Protein AF-A0A5C3FF31-F1 (afdb_monomer)

Organism: NCBI:txid84751

Secondary structure (DSSP, 8-state):
-EEEE-S---TT--S-SSS--S---------PPP----HHHHHHHHTT-GGGSPP-BTTTEE--TTGGG-HHHHHHHT-HHHHHHHHHHHT-S-----EE-S---TTS-EEEE-TTGGGGHHHHHHHTTTS---TT--TT----EEEEPPSSSS-EEEE------GGGS-HHHHHHHHHHHHTTPPBPS-TT-SSB--S--EETTEEPTT--SS-SS-----HHHHHHTSGGGPPP-HHHHHHHHHHHHT--

Nearest PDB structures (foldseek):
  3w21-assembly1_A  TM=2.395E-01  e=6.336E-01  Burkholderia ambifaria AMMD
  3w21-assembly1_B  TM=2.389E-01  e=9.801E-01  Burkholderia ambifaria AMMD
  3w20-assembly1_A  TM=2.400E-01  e=1.516E+00  Burkholderia ambifaria AMMD
  6b1t-assembly1_O  TM=1.983E-01  e=1.424E+00  Human adenovirus 5
  3w20-assembly1_B  TM=2.380E-01  e=2.496E+00  Burkholderia ambifaria AMMD

Structure (mmCIF, N/CA/C/O backbone):
data_AF-A0A5C3FF31-F1
#
_entry.id   AF-A0A5C3FF31-F1
#
loop_
_atom_site.group_PDB
_atom_site.id
_atom_site.type_symbol
_atom_site.label_atom_id
_atom_site.label_alt_id
_atom_site.label_comp_id
_atom_site.label_asym_id
_atom_site.label_entity_id
_atom_site.label_seq_id
_atom_site.pdbx_PDB_ins_code
_atom_site.Cartn_x
_atom_site.Cartn_y
_atom_site.Cartn_z
_atom_site.occupancy
_atom_site.B_iso_or_equiv
_atom_site.auth_seq_id
_atom_site.auth_comp_id
_atom_site.auth_asym_id
_atom_site.auth_atom_id
_atom_site.pdbx_PDB_model_num
ATOM 1 N N . MET A 1 1 ? 2.736 2.418 -1.065 1.00 49.56 1 MET A N 1
ATOM 2 C CA . MET A 1 1 ? 3.995 2.339 -1.836 1.00 49.56 1 MET A CA 1
ATOM 3 C C . MET A 1 1 ? 3.758 1.473 -3.066 1.00 49.56 1 MET A C 1
ATOM 5 O O . MET A 1 1 ? 2.950 0.555 -2.980 1.00 49.56 1 MET A O 1
ATOM 9 N N . LEU A 1 2 ? 4.423 1.740 -4.188 1.00 41.34 2 LEU A N 1
ATOM 10 C CA . LEU A 1 2 ? 4.438 0.835 -5.344 1.00 41.34 2 LEU A CA 1
ATOM 11 C C . LEU A 1 2 ? 5.812 0.163 -5.415 1.00 41.34 2 LEU A C 1
ATOM 13 O O . LEU A 1 2 ? 6.819 0.828 -5.169 1.00 41.34 2 LEU A O 1
ATOM 17 N N . SER A 1 3 ? 5.871 -1.125 -5.753 1.00 43.88 3 SER A N 1
ATOM 18 C CA . SER A 1 3 ? 7.132 -1.797 -6.061 1.00 43.88 3 SER A CA 1
ATOM 19 C C . SER A 1 3 ? 7.120 -2.411 -7.455 1.00 43.88 3 SER A C 1
ATOM 21 O O . SER A 1 3 ? 6.146 -3.035 -7.876 1.00 43.88 3 SER A O 1
ATOM 23 N N . VAL A 1 4 ? 8.236 -2.200 -8.148 1.00 45.31 4 VAL A N 1
ATOM 24 C CA . VAL A 1 4 ? 8.594 -2.815 -9.417 1.00 45.31 4 VAL A CA 1
ATOM 25 C C . VAL A 1 4 ? 9.870 -3.607 -9.172 1.00 45.31 4 VAL A C 1
ATOM 27 O O . VAL A 1 4 ? 10.888 -3.043 -8.769 1.00 45.31 4 VAL A O 1
ATOM 30 N N . GLN A 1 5 ? 9.817 -4.913 -9.405 1.00 42.34 5 GLN A N 1
ATOM 31 C CA . GLN A 1 5 ? 11.002 -5.762 -9.402 1.00 42.34 5 GLN A CA 1
ATOM 32 C C . GLN A 1 5 ? 11.298 -6.139 -10.849 1.00 42.34 5 GLN A C 1
ATOM 34 O O . GLN A 1 5 ? 10.488 -6.798 -11.505 1.00 42.34 5 GLN A O 1
ATOM 39 N N . ASN A 1 6 ? 12.447 -5.678 -11.339 1.00 39.44 6 ASN A N 1
ATOM 40 C CA . ASN A 1 6 ? 12.961 -6.065 -12.646 1.00 39.44 6 ASN A CA 1
ATOM 41 C C . ASN A 1 6 ? 13.264 -7.580 -12.680 1.00 39.44 6 ASN A C 1
ATOM 43 O O . ASN A 1 6 ? 13.462 -8.193 -11.620 1.00 39.44 6 ASN A O 1
ATOM 47 N N . PRO A 1 7 ? 13.381 -8.173 -13.884 1.00 37.88 7 PRO A N 1
ATOM 48 C CA . PRO A 1 7 ? 14.146 -9.405 -14.085 1.00 37.88 7 PRO A CA 1
ATOM 49 C C . PRO A 1 7 ? 15.520 -9.292 -13.420 1.00 37.88 7 PRO A C 1
ATOM 51 O O . PRO A 1 7 ? 16.007 -8.179 -13.220 1.00 37.88 7 PRO A O 1
ATOM 54 N N . ALA A 1 8 ? 16.142 -10.411 -13.040 1.00 37.22 8 ALA A N 1
ATOM 55 C CA . ALA A 1 8 ? 17.364 -10.392 -12.235 1.00 37.22 8 ALA A CA 1
ATOM 56 C C . ALA A 1 8 ? 18.512 -9.634 -12.930 1.00 37.22 8 ALA A C 1
ATOM 58 O O . ALA A 1 8 ? 19.273 -10.220 -13.699 1.00 37.22 8 ALA A O 1
ATOM 59 N N . THR A 1 9 ? 18.653 -8.338 -12.629 1.00 37.47 9 THR A N 1
ATOM 60 C CA . THR A 1 9 ? 19.689 -7.484 -13.204 1.00 37.47 9 THR A CA 1
ATOM 61 C C . THR A 1 9 ? 21.039 -8.106 -12.852 1.00 37.47 9 THR A C 1
ATOM 63 O O . THR A 1 9 ? 21.339 -8.231 -11.657 1.00 37.47 9 THR A O 1
ATOM 66 N N . PRO A 1 10 ? 21.841 -8.558 -13.835 1.00 32.44 10 PRO A N 1
ATOM 67 C CA . PRO A 1 10 ? 23.072 -9.276 -13.543 1.00 32.44 10 PRO A CA 1
ATOM 68 C C . PRO A 1 10 ? 23.987 -8.406 -12.667 1.00 32.44 10 PRO A C 1
ATOM 70 O O . PRO A 1 10 ? 23.984 -7.180 -12.801 1.00 32.44 10 PRO A O 1
ATOM 73 N N . PRO A 1 11 ? 24.762 -9.003 -11.739 1.00 34.72 11 PRO A N 1
ATOM 74 C CA . PRO A 1 11 ? 25.288 -8.312 -10.550 1.00 34.72 11 PRO A CA 1
ATOM 75 C C . PRO A 1 11 ? 26.274 -7.161 -10.822 1.00 34.72 11 PRO A C 1
ATOM 77 O O . PRO A 1 11 ? 26.683 -6.474 -9.888 1.00 34.72 11 PRO A O 1
ATOM 80 N N . HIS A 1 12 ? 26.637 -6.947 -12.086 1.00 38.09 12 HIS A N 1
ATOM 81 C CA . HIS A 1 12 ? 27.458 -5.853 -12.586 1.00 38.09 12 HIS A CA 1
ATOM 82 C C . HIS A 1 12 ? 26.659 -4.578 -12.961 1.00 38.09 12 HIS A C 1
ATOM 84 O O . HIS A 1 12 ? 27.276 -3.556 -13.237 1.00 38.09 12 HIS A O 1
ATOM 90 N N . LEU A 1 13 ? 25.315 -4.595 -12.953 1.00 33.38 13 LEU A N 1
ATOM 91 C CA . LEU A 1 13 ? 24.445 -3.437 -13.253 1.00 33.38 13 LEU A CA 1
ATOM 92 C C . LEU A 1 13 ? 23.970 -2.674 -11.998 1.00 33.38 13 LEU A C 1
ATOM 94 O O . LEU A 1 13 ? 22.825 -2.229 -11.912 1.00 33.38 13 LEU A O 1
ATOM 98 N N . LYS A 1 14 ? 24.855 -2.493 -11.011 1.00 33.31 14 LYS A N 1
ATOM 99 C CA . LYS A 1 14 ? 24.650 -1.488 -9.953 1.00 33.31 14 LYS A CA 1
ATOM 100 C C . LYS A 1 14 ? 25.116 -0.123 -10.460 1.00 33.31 14 LYS A C 1
ATOM 102 O O . LYS A 1 14 ? 26.187 -0.021 -11.051 1.00 33.31 14 LYS A O 1
ATOM 107 N N . ALA A 1 15 ? 24.313 0.914 -10.237 1.00 39.41 15 ALA A N 1
ATOM 108 C CA . ALA A 1 15 ? 24.491 2.228 -10.854 1.00 39.41 15 ALA A CA 1
ATOM 109 C C . ALA A 1 15 ? 25.585 3.094 -10.187 1.00 39.41 15 ALA A C 1
ATOM 111 O O . ALA A 1 15 ? 25.299 4.146 -9.627 1.00 39.41 15 ALA A O 1
ATOM 112 N N . GLU A 1 16 ? 26.850 2.679 -10.298 1.00 36.50 16 GLU A N 1
ATOM 113 C CA . GLU A 1 16 ? 28.025 3.502 -9.975 1.00 36.50 16 GLU A CA 1
ATOM 114 C C . GLU A 1 16 ? 29.017 3.491 -11.150 1.00 36.50 16 GLU A C 1
ATOM 116 O O . GLU A 1 16 ? 29.798 2.553 -11.296 1.00 36.50 16 GLU A O 1
ATOM 121 N N . SER A 1 17 ? 28.955 4.506 -12.027 1.00 34.69 17 SER A N 1
ATOM 122 C CA . SER A 1 17 ? 30.048 4.941 -12.943 1.00 34.69 17 SER A CA 1
ATOM 123 C C . SER A 1 17 ? 29.590 5.907 -14.047 1.00 34.69 17 SER A C 1
ATOM 125 O O . SER A 1 17 ? 30.405 6.676 -14.550 1.00 34.69 17 SER A O 1
ATOM 127 N N . ALA A 1 18 ? 28.309 5.896 -14.427 1.00 33.97 18 ALA A N 1
ATOM 128 C CA . ALA A 1 18 ? 27.795 6.538 -15.647 1.00 33.97 18 ALA A CA 1
ATOM 129 C C . ALA A 1 18 ? 27.704 8.088 -15.637 1.00 33.97 18 ALA A C 1
ATOM 131 O O . ALA A 1 18 ? 26.909 8.658 -16.378 1.00 33.97 18 ALA A O 1
ATOM 132 N N . LEU A 1 19 ? 28.519 8.785 -14.833 1.00 35.28 19 LEU A N 1
ATOM 133 C CA . LEU A 1 19 ? 28.598 10.252 -14.800 1.00 35.28 19 LEU A CA 1
ATOM 134 C C . LEU A 1 19 ? 30.014 10.743 -14.433 1.00 35.28 19 LEU A C 1
ATOM 136 O O . LEU A 1 19 ? 30.284 11.098 -13.289 1.00 35.28 19 LEU A O 1
ATOM 140 N N . ASN A 1 20 ? 30.928 10.767 -15.412 1.00 28.61 20 ASN A N 1
ATOM 141 C CA . ASN A 1 20 ? 32.051 11.721 -15.475 1.00 28.61 20 ASN A CA 1
ATOM 142 C C . ASN A 1 20 ? 32.831 11.589 -16.797 1.00 28.61 20 ASN A C 1
ATOM 144 O O . ASN A 1 20 ? 33.628 10.671 -16.968 1.00 28.61 20 ASN A O 1
ATOM 148 N N . ALA A 1 21 ? 32.642 12.540 -17.717 1.00 31.45 21 ALA A N 1
ATOM 149 C CA . ALA A 1 21 ? 33.334 12.580 -19.013 1.00 31.45 21 ALA A CA 1
ATOM 150 C C . ALA A 1 21 ? 34.009 13.941 -19.296 1.00 31.45 21 ALA A C 1
ATOM 152 O O . ALA A 1 21 ? 34.121 14.357 -20.448 1.00 31.45 21 ALA A O 1
ATOM 153 N N . SER A 1 22 ? 34.449 14.662 -18.253 1.00 35.19 22 SER A N 1
ATOM 154 C CA . SER A 1 22 ? 35.076 15.987 -18.412 1.00 35.19 22 SER A CA 1
ATOM 155 C C . SER A 1 22 ? 36.039 16.397 -17.281 1.00 35.19 22 SER A C 1
ATOM 157 O O . SER A 1 22 ? 35.856 17.445 -16.663 1.00 35.19 22 SER A O 1
ATOM 159 N N . ALA A 1 23 ? 37.091 15.611 -17.016 1.00 28.95 23 ALA A N 1
ATOM 160 C CA . ALA A 1 23 ? 38.281 16.081 -16.288 1.00 28.95 23 ALA A CA 1
ATOM 161 C C . ALA A 1 23 ? 39.509 15.192 -16.562 1.00 28.95 23 ALA A C 1
ATOM 163 O O . ALA A 1 23 ? 39.395 13.971 -16.627 1.00 28.95 23 ALA A O 1
ATOM 164 N N . SER A 1 24 ? 40.694 15.795 -16.684 1.00 36.41 24 SER A N 1
ATOM 165 C CA . SER A 1 24 ? 41.965 15.086 -16.887 1.00 36.41 24 SER A CA 1
ATOM 166 C C . SER A 1 24 ? 42.786 14.993 -15.594 1.00 36.41 24 SER A C 1
ATOM 168 O O . SER A 1 24 ? 43.363 15.993 -15.166 1.00 36.41 24 SER A O 1
ATOM 170 N N . ALA A 1 25 ? 42.900 13.798 -15.011 1.00 28.69 25 ALA A N 1
ATOM 171 C CA . ALA A 1 25 ? 43.909 13.457 -14.001 1.00 28.69 25 ALA A CA 1
ATOM 172 C C . ALA A 1 25 ? 44.128 11.932 -13.948 1.00 28.69 25 ALA A C 1
ATOM 174 O O . ALA A 1 25 ? 43.228 11.159 -14.264 1.00 28.69 25 ALA A O 1
ATOM 175 N N . SER A 1 26 ? 45.327 11.495 -13.559 1.00 35.59 26 SER A N 1
ATOM 176 C CA . SER A 1 26 ? 45.749 10.087 -13.582 1.00 35.59 26 SER A CA 1
ATOM 177 C C . SER A 1 26 ? 45.767 9.437 -12.194 1.00 35.59 26 SER A C 1
ATOM 179 O O . SER A 1 26 ? 46.495 9.912 -11.322 1.00 35.59 26 SER A O 1
ATOM 181 N N . ALA A 1 27 ? 45.092 8.295 -12.021 1.00 29.25 27 ALA A N 1
ATOM 182 C CA . ALA A 1 27 ? 45.343 7.359 -10.919 1.00 29.25 27 ALA A CA 1
ATOM 183 C C . ALA A 1 27 ? 44.919 5.915 -11.271 1.00 29.25 27 ALA A C 1
ATOM 185 O O . ALA A 1 27 ? 43.912 5.706 -11.937 1.00 29.25 27 ALA A O 1
ATOM 186 N N . SER A 1 28 ? 45.723 4.947 -10.814 1.00 28.88 28 SER A N 1
ATOM 187 C CA . SER A 1 28 ? 45.477 3.493 -10.691 1.00 28.88 28 SER A CA 1
ATOM 188 C C . SER A 1 28 ? 44.216 2.880 -11.337 1.00 28.88 28 SER A C 1
ATOM 190 O O . SER A 1 28 ? 43.131 2.910 -10.759 1.00 28.88 28 SER A O 1
ATOM 192 N N . THR A 1 29 ? 44.394 2.161 -12.448 1.00 28.44 29 THR A N 1
ATOM 193 C CA . THR A 1 29 ? 43.381 1.248 -13.004 1.00 28.44 29 THR A CA 1
ATOM 194 C C . THR A 1 29 ? 43.290 -0.060 -12.211 1.00 28.44 29 THR A C 1
ATOM 196 O O . THR A 1 29 ? 44.169 -0.916 -12.330 1.00 28.44 29 THR A O 1
ATOM 199 N N . SER A 1 30 ? 42.194 -0.273 -11.482 1.00 34.66 30 SER A N 1
ATOM 200 C CA . SER A 1 30 ? 41.662 -1.621 -11.258 1.00 34.66 30 SER A CA 1
ATOM 201 C C . SER A 1 30 ? 40.823 -2.008 -12.479 1.00 34.66 30 SER A C 1
ATOM 203 O O . SER A 1 30 ? 39.897 -1.298 -12.860 1.00 34.66 30 SER A O 1
ATOM 205 N N . THR A 1 31 ? 41.158 -3.113 -13.143 1.00 31.83 31 THR A N 1
ATOM 206 C CA . THR A 1 31 ? 40.473 -3.529 -14.375 1.00 31.83 31 THR A CA 1
ATOM 207 C C . THR A 1 31 ? 39.197 -4.306 -14.063 1.00 31.83 31 THR A C 1
ATOM 209 O O . THR A 1 31 ? 39.186 -5.537 -14.115 1.00 31.83 31 THR A O 1
ATOM 212 N N . SER A 1 32 ? 38.108 -3.598 -13.768 1.00 38.38 32 SER A N 1
ATOM 213 C CA . SER A 1 32 ? 36.780 -4.123 -14.082 1.00 38.38 32 SER A CA 1
ATOM 214 C C . SER A 1 32 ? 36.626 -4.176 -15.603 1.00 38.38 32 SER A C 1
ATOM 216 O O . SER A 1 32 ? 36.921 -3.209 -16.308 1.00 38.38 32 SER A O 1
ATOM 218 N N . THR A 1 33 ? 36.196 -5.319 -16.132 1.00 31.61 33 THR A N 1
ATOM 219 C CA . THR A 1 33 ? 35.820 -5.426 -17.545 1.00 31.61 33 THR A CA 1
ATOM 220 C C . THR A 1 33 ? 34.620 -4.507 -17.792 1.00 31.61 33 THR A C 1
ATOM 222 O O . THR A 1 33 ? 33.664 -4.584 -17.014 1.00 31.61 33 THR A O 1
ATOM 225 N N . PRO A 1 34 ? 34.620 -3.655 -18.835 1.00 41.62 34 PRO A N 1
ATOM 226 C CA . PRO A 1 34 ? 33.428 -2.906 -19.203 1.00 41.62 34 PRO A CA 1
ATOM 227 C C . PRO A 1 34 ? 32.263 -3.865 -19.444 1.00 41.62 34 PRO A C 1
ATOM 229 O O . PRO A 1 34 ? 32.411 -4.863 -20.150 1.00 41.62 34 PRO A O 1
ATOM 232 N N . VAL A 1 35 ? 31.114 -3.570 -18.841 1.00 48.16 35 VAL A N 1
ATOM 233 C CA . VAL A 1 35 ? 29.880 -4.312 -19.098 1.00 48.16 35 VAL A CA 1
ATOM 234 C C . VAL A 1 35 ? 29.428 -3.984 -20.513 1.00 48.16 35 VAL A C 1
ATOM 236 O O . VAL A 1 35 ? 29.047 -2.849 -20.797 1.00 48.16 35 VAL A O 1
ATOM 239 N N . GLU A 1 36 ? 29.450 -4.976 -21.397 1.00 48.38 36 GLU A N 1
ATOM 240 C CA . GLU A 1 36 ? 28.800 -4.856 -22.696 1.00 48.38 36 GLU A CA 1
ATOM 241 C C . GLU A 1 36 ? 27.285 -4.957 -22.486 1.00 48.38 36 GLU A C 1
ATOM 243 O O . GLU A 1 36 ? 26.724 -6.039 -22.320 1.00 48.38 36 GLU A O 1
ATOM 248 N N . LEU A 1 37 ? 26.627 -3.796 -22.421 1.00 55.03 37 LEU A N 1
ATOM 249 C CA . LEU A 1 37 ? 25.171 -3.707 -22.383 1.00 55.03 37 LEU A CA 1
ATOM 250 C C . LEU A 1 37 ? 24.591 -4.334 -23.652 1.00 55.03 37 LEU A C 1
ATOM 252 O O . LEU A 1 37 ? 24.950 -3.923 -24.759 1.00 55.03 37 LEU A O 1
ATOM 256 N N . GLU A 1 38 ? 23.658 -5.271 -23.479 1.00 63.44 38 GLU A N 1
ATOM 257 C CA . GLU A 1 38 ? 22.907 -5.879 -24.579 1.00 63.44 38 GLU A CA 1
ATOM 258 C C . GLU A 1 38 ? 22.284 -4.801 -25.478 1.00 63.44 38 GLU A C 1
ATOM 260 O O . GLU A 1 38 ? 21.850 -3.754 -24.994 1.00 63.44 38 GLU A O 1
ATOM 265 N N . GLN A 1 39 ? 22.210 -5.060 -26.787 1.00 59.12 39 GLN A N 1
ATOM 266 C CA . GLN A 1 39 ? 21.859 -4.044 -27.787 1.00 59.12 39 GLN A CA 1
ATOM 267 C C . GLN A 1 39 ? 20.567 -3.277 -27.445 1.00 59.12 39 GLN A C 1
ATOM 269 O O . GLN A 1 39 ? 20.553 -2.051 -27.512 1.00 59.12 39 GLN A O 1
ATOM 274 N N . TRP A 1 40 ? 19.530 -3.968 -26.960 1.00 50.25 40 TRP A N 1
ATOM 275 C CA . TRP A 1 40 ? 18.260 -3.344 -26.575 1.00 50.25 40 TRP A CA 1
ATOM 276 C C . TRP A 1 40 ? 18.370 -2.390 -25.370 1.00 50.25 40 TRP A C 1
ATOM 278 O O . TRP A 1 40 ? 17.666 -1.383 -25.340 1.00 50.25 40 TRP A O 1
ATOM 288 N N . HIS A 1 41 ? 19.266 -2.648 -24.407 1.00 58.78 41 HIS A N 1
ATOM 289 C CA . HIS A 1 41 ? 19.557 -1.702 -23.324 1.00 58.78 41 HIS A CA 1
ATOM 290 C C . HIS A 1 41 ? 20.204 -0.433 -23.890 1.00 58.78 41 HIS A C 1
ATOM 292 O O . HIS A 1 41 ? 19.841 0.676 -23.497 1.00 58.78 41 HIS A O 1
ATOM 298 N N . GLN A 1 42 ? 21.143 -0.581 -24.834 1.00 59.06 42 GLN A N 1
ATOM 299 C CA . GLN A 1 42 ? 21.771 0.567 -25.491 1.00 59.06 42 GLN A CA 1
ATOM 300 C C . GLN A 1 42 ? 20.773 1.360 -26.334 1.00 59.06 42 GLN A C 1
ATOM 302 O O . GLN A 1 42 ? 20.833 2.584 -26.319 1.00 59.06 42 GLN A O 1
ATOM 307 N N . ASP A 1 43 ? 19.843 0.700 -27.026 1.00 55.47 43 ASP A N 1
ATOM 308 C CA . ASP A 1 43 ? 18.800 1.369 -27.811 1.00 55.47 43 ASP A CA 1
ATOM 309 C C . ASP A 1 43 ? 17.794 2.107 -26.909 1.00 55.47 43 ASP A C 1
ATOM 311 O O . ASP A 1 43 ? 17.466 3.264 -27.163 1.00 55.47 43 ASP A O 1
ATOM 315 N N . LEU A 1 44 ? 17.388 1.511 -25.782 1.00 58.72 44 LEU A N 1
ATOM 316 C CA . LEU A 1 44 ? 16.477 2.135 -24.811 1.00 58.72 44 LEU A CA 1
ATOM 317 C C . LEU A 1 44 ? 17.098 3.365 -24.112 1.00 58.72 44 LEU A C 1
ATOM 319 O O . LEU A 1 44 ? 16.389 4.324 -23.784 1.00 58.72 44 LEU A O 1
ATOM 323 N N . LEU A 1 45 ? 18.425 3.372 -23.935 1.00 61.69 45 LEU A N 1
ATOM 324 C CA . LEU A 1 45 ? 19.200 4.547 -23.518 1.00 61.69 45 LEU A CA 1
ATOM 325 C C . LEU A 1 45 ? 19.329 5.581 -24.655 1.00 61.69 45 LEU A C 1
ATOM 327 O O . LEU A 1 45 ? 19.088 6.766 -24.436 1.00 61.69 45 LEU A O 1
ATOM 331 N N . ARG A 1 46 ? 19.674 5.139 -25.872 1.00 52.31 46 ARG A N 1
ATOM 332 C CA . ARG A 1 46 ? 19.920 5.969 -27.069 1.00 52.31 46 ARG A CA 1
ATOM 333 C C . ARG A 1 46 ? 18.689 6.751 -27.527 1.00 52.31 46 ARG A C 1
ATOM 335 O O . ARG A 1 46 ? 18.819 7.916 -27.889 1.00 52.31 46 ARG A O 1
ATOM 342 N N . ASP A 1 47 ? 17.510 6.141 -27.459 1.00 58.78 47 ASP A N 1
ATOM 343 C CA . ASP A 1 47 ? 16.234 6.742 -27.870 1.00 58.78 47 ASP A CA 1
ATOM 344 C C . ASP A 1 47 ? 15.595 7.619 -26.763 1.00 58.78 47 ASP A C 1
ATOM 346 O O . ASP A 1 47 ? 14.450 8.082 -26.876 1.00 58.78 47 ASP A O 1
ATOM 350 N N . GLY A 1 48 ? 16.317 7.852 -25.658 1.00 59.03 48 GLY A N 1
ATOM 351 C CA . GLY A 1 48 ? 15.868 8.695 -24.549 1.00 59.03 48 GLY A CA 1
ATOM 352 C C . GLY A 1 48 ? 14.606 8.162 -23.866 1.00 59.03 48 GLY A C 1
ATOM 353 O O . GLY A 1 48 ? 13.717 8.939 -23.513 1.00 59.03 48 GLY A O 1
ATOM 354 N N . TYR A 1 49 ? 14.446 6.839 -23.747 1.00 61.22 49 TYR A N 1
ATOM 355 C CA . TYR A 1 49 ? 13.348 6.247 -22.970 1.00 61.22 49 TYR A CA 1
ATOM 356 C C . TYR A 1 49 ? 13.682 6.135 -21.481 1.00 61.22 49 TYR A C 1
ATOM 358 O O . TYR A 1 49 ? 12.764 6.191 -20.667 1.00 61.22 49 TYR A O 1
ATOM 366 N N . ALA A 1 50 ? 14.963 6.059 -21.109 1.00 63.28 50 ALA A N 1
ATOM 367 C CA . ALA A 1 50 ? 15.399 6.035 -19.710 1.00 63.28 50 ALA A CA 1
ATOM 368 C C . ALA A 1 50 ? 14.886 7.243 -18.895 1.00 63.28 50 ALA A C 1
ATOM 370 O O . ALA A 1 50 ? 14.420 7.078 -17.766 1.00 63.28 50 ALA A O 1
ATOM 371 N N . ASP A 1 51 ? 14.867 8.435 -19.498 1.00 66.69 51 ASP A N 1
ATOM 372 C CA . ASP A 1 51 ? 14.330 9.660 -18.885 1.00 66.69 51 ASP A CA 1
ATOM 373 C C . ASP A 1 51 ? 12.816 9.573 -18.634 1.00 66.69 51 ASP A C 1
ATOM 375 O O . ASP A 1 51 ? 12.304 10.132 -17.668 1.00 66.69 51 ASP A O 1
ATOM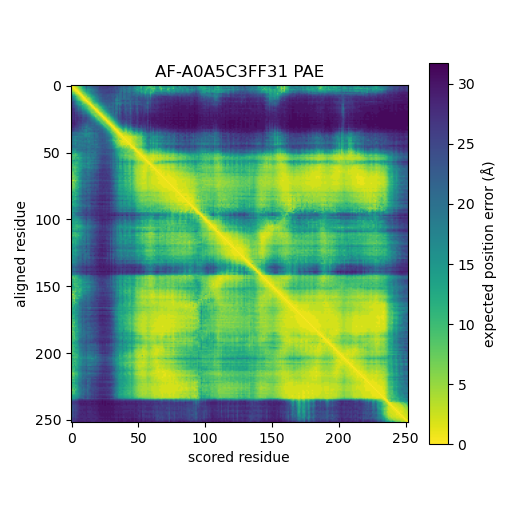 379 N N . LYS A 1 52 ? 12.104 8.817 -19.478 1.00 69.94 52 LYS A N 1
ATOM 380 C CA . LYS A 1 52 ? 10.642 8.645 -19.461 1.00 69.94 52 LYS A CA 1
ATOM 381 C C . LYS A 1 52 ? 10.183 7.503 -18.542 1.00 69.94 52 LYS A C 1
ATOM 383 O O . LYS A 1 52 ? 9.004 7.439 -18.198 1.00 69.94 52 LYS A O 1
ATOM 388 N N . LEU A 1 53 ? 11.082 6.594 -18.149 1.00 79.69 53 LEU A N 1
ATOM 389 C CA . LEU A 1 53 ? 10.804 5.577 -17.130 1.00 79.69 53 LEU A CA 1
ATOM 390 C C . LEU A 1 53 ? 10.694 6.237 -15.745 1.00 79.69 53 LEU A C 1
ATOM 392 O O . LEU A 1 53 ? 11.480 7.137 -15.450 1.00 79.69 53 LEU A O 1
ATOM 396 N N . PRO A 1 54 ? 9.768 5.809 -14.868 1.00 79.94 54 PRO A N 1
ATOM 397 C CA . PRO A 1 54 ? 9.639 6.384 -13.532 1.00 79.94 54 PRO A CA 1
ATOM 398 C C . PRO A 1 54 ? 10.878 6.085 -12.679 1.00 79.94 54 PRO A C 1
ATOM 400 O O . PRO A 1 54 ? 11.413 4.977 -12.721 1.00 79.94 54 PRO A O 1
ATOM 403 N N . LEU A 1 55 ? 11.293 7.039 -11.841 1.00 82.19 55 LEU A N 1
ATOM 404 C CA . LEU A 1 55 ? 12.353 6.820 -10.860 1.00 82.19 55 LEU A CA 1
ATOM 405 C C . LEU A 1 55 ? 11.944 5.710 -9.877 1.00 82.19 55 LEU A C 1
ATOM 407 O O . LEU A 1 55 ? 10.971 5.833 -9.122 1.00 82.19 55 LEU A O 1
ATOM 411 N N . ILE A 1 56 ? 12.716 4.626 -9.900 1.00 80.88 56 ILE A N 1
ATOM 412 C CA . ILE A 1 56 ? 12.594 3.468 -9.017 1.00 80.88 56 ILE A CA 1
ATOM 413 C C . ILE A 1 56 ? 13.824 3.460 -8.106 1.00 80.88 56 ILE A C 1
ATOM 415 O O . ILE A 1 56 ? 14.960 3.402 -8.566 1.00 80.88 56 ILE A O 1
ATOM 419 N N . SER A 1 57 ? 13.586 3.534 -6.800 1.00 74.56 57 SER A N 1
ATOM 420 C CA . SER A 1 57 ? 14.628 3.453 -5.768 1.00 74.56 57 SER A CA 1
ATOM 421 C C . SER A 1 57 ? 15.234 2.048 -5.653 1.00 74.56 57 SER A C 1
ATOM 423 O O . SER A 1 57 ? 14.595 1.063 -6.020 1.00 74.56 57 SER A O 1
ATOM 425 N N . GLU A 1 58 ? 16.424 1.942 -5.049 1.00 61.56 58 GLU A N 1
ATOM 426 C CA . GLU A 1 58 ? 17.226 0.709 -4.886 1.00 61.56 58 GLU A CA 1
ATOM 427 C C . GLU A 1 58 ? 16.454 -0.530 -4.398 1.00 61.56 58 GLU A C 1
ATOM 429 O O . GLU A 1 58 ? 16.799 -1.659 -4.734 1.00 61.56 58 GLU A O 1
ATOM 434 N N . LYS A 1 59 ? 15.396 -0.334 -3.601 1.00 67.31 59 LYS A N 1
ATOM 435 C CA . LYS A 1 59 ? 14.536 -1.410 -3.076 1.00 67.31 59 LYS A CA 1
ATOM 436 C C . LYS A 1 59 ? 13.435 -1.831 -4.059 1.00 67.31 59 LYS A C 1
ATOM 438 O O . LYS A 1 59 ? 12.448 -2.438 -3.650 1.00 67.31 59 LYS A O 1
ATOM 443 N N . GLY A 1 60 ? 13.568 -1.459 -5.331 1.00 72.44 60 GLY A N 1
ATOM 444 C CA . GLY A 1 60 ? 12.552 -1.645 -6.357 1.00 72.44 60 GLY A CA 1
ATOM 445 C C . GLY A 1 60 ? 11.265 -0.886 -6.044 1.00 72.44 60 GLY A C 1
ATOM 446 O O . GLY A 1 60 ? 10.192 -1.428 -6.278 1.00 72.44 60 GLY A O 1
ATOM 447 N N . MET A 1 61 ? 11.316 0.313 -5.444 1.00 77.12 61 MET A N 1
ATOM 448 C CA . MET A 1 61 ? 10.100 1.064 -5.072 1.00 77.12 61 MET A CA 1
ATOM 449 C C . MET A 1 61 ? 9.946 2.355 -5.875 1.00 77.12 61 MET A C 1
ATOM 451 O O . MET A 1 61 ? 10.865 3.177 -5.901 1.00 77.12 61 MET A O 1
ATOM 455 N N . CYS A 1 62 ? 8.756 2.570 -6.437 1.00 85.25 62 CYS A N 1
ATOM 456 C CA . CYS A 1 62 ? 8.328 3.855 -6.981 1.00 85.25 62 CYS A CA 1
ATOM 457 C C . CYS A 1 62 ? 7.439 4.569 -5.947 1.00 85.25 62 CYS A C 1
ATOM 459 O O . CYS A 1 62 ? 6.470 4.000 -5.434 1.00 85.25 62 CYS A O 1
ATOM 461 N N . MET A 1 63 ? 7.812 5.801 -5.596 1.00 82.50 63 MET A N 1
ATOM 462 C CA . MET A 1 63 ? 7.232 6.551 -4.468 1.00 82.50 63 MET A CA 1
ATOM 463 C C . MET A 1 63 ? 6.827 7.990 -4.803 1.00 82.50 63 MET A C 1
ATOM 465 O O . MET A 1 63 ? 6.180 8.640 -3.984 1.00 82.50 63 MET A O 1
ATOM 469 N N . HIS A 1 64 ? 7.208 8.464 -5.986 1.00 87.25 64 HIS A N 1
ATOM 470 C CA . HIS A 1 64 ? 7.048 9.839 -6.451 1.00 87.25 64 HIS A CA 1
ATOM 471 C C . HIS A 1 64 ? 5.852 9.959 -7.415 1.00 87.25 64 HIS A C 1
ATOM 473 O O . HIS A 1 64 ? 5.049 9.029 -7.531 1.00 87.25 64 HIS A O 1
ATOM 479 N N . TYR A 1 65 ? 5.724 11.085 -8.123 1.00 89.44 65 TYR A N 1
ATOM 480 C CA . TYR A 1 65 ? 4.753 11.272 -9.214 1.00 89.44 65 TYR A CA 1
ATOM 481 C C . TYR A 1 65 ? 3.276 11.075 -8.810 1.00 89.44 65 TYR A C 1
ATOM 483 O O . TYR A 1 65 ? 2.459 10.672 -9.636 1.00 89.44 65 TYR A O 1
ATOM 491 N N . GLY A 1 66 ? 2.933 11.254 -7.530 1.00 87.50 66 GLY A N 1
ATOM 492 C CA . GLY A 1 66 ? 1.588 10.989 -7.003 1.00 87.50 66 GLY A CA 1
ATOM 493 C C . GLY A 1 66 ? 1.143 9.518 -7.055 1.00 87.50 66 GLY A C 1
ATOM 494 O O . GLY A 1 66 ? 0.030 9.216 -6.623 1.00 87.50 66 GLY A O 1
ATOM 495 N N . VAL A 1 67 ? 1.995 8.587 -7.518 1.00 89.00 67 VAL A N 1
ATOM 496 C CA . VAL A 1 67 ? 1.600 7.215 -7.905 1.00 89.00 67 VAL A CA 1
ATOM 497 C C . VAL A 1 67 ? 0.944 6.437 -6.763 1.00 89.00 67 VAL A C 1
ATOM 499 O O . VAL A 1 67 ? 0.081 5.591 -6.970 1.00 89.00 67 VAL A O 1
ATOM 502 N N . ALA A 1 68 ? 1.314 6.756 -5.521 1.00 87.50 68 ALA A N 1
ATOM 503 C CA . ALA A 1 68 ? 0.765 6.144 -4.321 1.00 87.50 68 ALA A CA 1
ATOM 504 C C . ALA A 1 68 ? -0.694 6.541 -4.011 1.00 87.50 68 ALA A C 1
ATOM 506 O O . ALA A 1 68 ? -1.239 6.019 -3.037 1.00 87.50 68 ALA A O 1
ATOM 507 N N . HIS A 1 69 ? -1.319 7.436 -4.782 1.00 90.69 69 HIS A N 1
ATOM 508 C CA . HIS A 1 69 ? -2.715 7.863 -4.611 1.00 90.69 69 HIS A CA 1
ATOM 509 C C . HIS A 1 69 ? -3.541 7.861 -5.903 1.00 90.69 69 HIS A C 1
ATOM 511 O O . HIS A 1 69 ? -4.649 8.385 -5.890 1.00 90.69 69 HIS A O 1
ATOM 517 N N . GLU A 1 70 ? -3.049 7.251 -6.982 1.00 92.69 70 GLU A N 1
ATOM 518 C CA . GLU A 1 70 ? -3.847 7.021 -8.197 1.00 92.69 70 GLU A CA 1
ATOM 519 C C . GLU A 1 70 ? -5.123 6.224 -7.874 1.00 92.69 70 GLU A C 1
ATOM 521 O O . GLU A 1 70 ? -5.121 5.340 -7.010 1.00 92.69 70 GLU A O 1
ATOM 526 N N . ASP A 1 71 ? -6.210 6.494 -8.593 1.00 92.44 71 ASP A N 1
ATOM 527 C CA . ASP A 1 71 ? -7.504 5.824 -8.425 1.00 92.44 71 ASP A CA 1
ATOM 528 C C . ASP A 1 71 ? -7.412 4.288 -8.449 1.00 92.44 71 ASP A C 1
ATOM 530 O O . ASP A 1 71 ? -7.959 3.609 -7.575 1.00 92.44 71 ASP A O 1
ATOM 534 N N . TRP A 1 72 ? -6.628 3.728 -9.374 1.00 90.31 72 TRP A N 1
ATOM 535 C CA . TRP A 1 72 ? -6.406 2.284 -9.445 1.00 90.31 72 TRP A CA 1
ATOM 536 C C . TRP A 1 72 ? -5.693 1.739 -8.192 1.00 90.31 72 TRP A C 1
ATOM 538 O O . TRP A 1 72 ? -6.055 0.665 -7.719 1.00 90.31 72 TRP A O 1
ATOM 548 N N . VAL A 1 73 ? -4.764 2.487 -7.576 1.00 88.69 73 VAL A N 1
ATOM 549 C CA . VAL A 1 73 ? -4.130 2.106 -6.294 1.00 88.69 73 VAL A CA 1
ATOM 550 C C . VAL A 1 73 ? -5.144 2.079 -5.154 1.00 88.69 73 VAL A C 1
ATOM 552 O O . VAL A 1 73 ? -5.025 1.242 -4.258 1.00 88.69 73 VAL A O 1
ATOM 555 N N . TRP A 1 74 ? -6.134 2.970 -5.161 1.00 87.88 74 TRP A N 1
ATOM 556 C CA . TRP A 1 74 ? -7.165 2.999 -4.125 1.00 87.88 74 TRP A CA 1
ATOM 557 C C . TRP A 1 74 ? -8.203 1.891 -4.289 1.00 87.88 74 TRP A C 1
ATOM 559 O O . TRP A 1 74 ? -8.477 1.213 -3.301 1.00 87.88 74 TRP A O 1
ATOM 569 N N . LYS A 1 75 ? -8.662 1.613 -5.516 1.00 89.69 75 LYS A N 1
ATOM 570 C CA . LYS A 1 75 ? -9.519 0.450 -5.830 1.00 89.69 75 LYS A CA 1
ATOM 571 C C . LYS A 1 75 ? -8.907 -0.868 -5.356 1.00 89.69 75 LYS A C 1
ATOM 573 O O . LYS A 1 75 ? -9.608 -1.725 -4.833 1.00 89.69 75 LYS A O 1
ATOM 578 N N . ILE A 1 76 ? -7.588 -0.999 -5.487 1.00 86.31 76 ILE A N 1
ATOM 579 C CA . ILE A 1 76 ? -6.836 -2.158 -5.000 1.00 86.31 76 ILE A CA 1
ATOM 580 C C . ILE A 1 76 ? -6.843 -2.230 -3.466 1.00 86.31 76 ILE A C 1
ATOM 582 O O . ILE A 1 76 ? -7.123 -3.287 -2.914 1.00 86.31 76 ILE A O 1
ATOM 586 N N . ARG A 1 77 ? -6.579 -1.122 -2.758 1.00 84.62 77 ARG A N 1
ATOM 587 C CA . ARG A 1 77 ? -6.617 -1.091 -1.277 1.00 84.62 77 ARG A CA 1
ATOM 588 C C . ARG A 1 77 ? -7.980 -1.466 -0.706 1.00 84.62 77 ARG A C 1
ATOM 590 O O . ARG A 1 77 ? -8.037 -1.998 0.396 1.00 84.62 77 ARG A O 1
ATOM 597 N N . SER A 1 78 ? -9.058 -1.131 -1.414 1.00 86.81 78 SER A N 1
ATOM 598 C CA . SER A 1 78 ? -10.434 -1.400 -0.996 1.00 86.81 78 SER A CA 1
ATOM 599 C C . SER A 1 78 ? -11.001 -2.727 -1.502 1.00 86.81 78 SER A C 1
ATOM 601 O O . SER A 1 78 ? -12.160 -3.012 -1.199 1.00 86.81 78 SER A O 1
ATOM 603 N N . GLU A 1 79 ? -10.212 -3.539 -2.220 1.00 88.69 79 GLU A N 1
ATOM 604 C CA . GLU A 1 79 ? -10.643 -4.802 -2.832 1.00 88.69 79 GLU A CA 1
ATOM 605 C C . GLU A 1 79 ? -11.335 -5.721 -1.801 1.00 88.69 79 GLU A C 1
ATOM 607 O O . GLU A 1 79 ? -10.666 -6.251 -0.901 1.00 88.69 79 GLU A O 1
ATOM 612 N N . PRO A 1 80 ? -12.667 -5.924 -1.893 1.00 85.44 80 PRO A N 1
ATOM 613 C CA . PRO A 1 80 ? -13.440 -6.561 -0.833 1.00 85.44 80 PRO A CA 1
ATOM 614 C C . PRO A 1 80 ? -12.956 -7.949 -0.422 1.00 85.44 80 PRO A C 1
ATOM 616 O O . PRO A 1 80 ? -13.036 -8.274 0.766 1.00 85.44 80 PRO A O 1
ATOM 619 N N . GLY A 1 81 ? -12.444 -8.745 -1.368 1.00 84.00 81 GLY A N 1
ATOM 620 C CA . GLY A 1 81 ? -11.918 -10.082 -1.091 1.00 84.00 81 GLY A CA 1
ATOM 621 C C . GLY A 1 81 ? -10.645 -10.078 -0.242 1.00 84.00 81 GLY A C 1
ATOM 622 O O . GLY A 1 81 ? -10.397 -11.037 0.487 1.00 84.00 81 GLY A O 1
ATOM 623 N N . VAL A 1 82 ? -9.860 -8.996 -0.288 1.00 80.75 82 VAL A N 1
ATOM 624 C CA . VAL A 1 82 ? -8.621 -8.871 0.490 1.00 80.75 82 VAL A CA 1
ATOM 625 C C . VAL A 1 82 ? -8.864 -8.133 1.797 1.00 80.75 82 VAL A C 1
ATOM 627 O O . VAL A 1 82 ? -8.442 -8.630 2.841 1.00 80.75 82 VAL A O 1
ATOM 630 N N . VAL A 1 83 ? -9.617 -7.026 1.781 1.00 80.00 83 VAL A N 1
ATOM 631 C CA . VAL A 1 83 ? -9.998 -6.322 3.017 1.00 80.00 83 VAL A CA 1
ATOM 632 C C . VAL A 1 83 ? -10.694 -7.298 3.971 1.00 80.00 83 VAL A C 1
ATOM 634 O O . VAL A 1 83 ? -10.243 -7.456 5.100 1.00 80.00 83 VAL A O 1
ATOM 637 N N . GLY A 1 84 ? -11.698 -8.051 3.502 1.00 80.38 84 GLY A N 1
ATOM 638 C CA . GLY A 1 84 ? -12.435 -9.020 4.327 1.00 80.38 84 GLY A CA 1
ATOM 639 C C . GLY A 1 84 ? -11.588 -10.175 4.886 1.00 80.38 84 GLY A C 1
ATOM 640 O O . GLY A 1 84 ? -11.893 -10.699 5.960 1.00 80.38 84 GLY A O 1
ATOM 641 N N . ALA A 1 85 ? -10.495 -10.550 4.214 1.00 81.75 85 ALA A N 1
ATOM 642 C CA . ALA A 1 85 ? -9.557 -11.545 4.735 1.00 81.75 85 ALA A CA 1
ATOM 643 C C . ALA A 1 85 ? -8.768 -10.994 5.936 1.00 81.75 85 ALA A C 1
ATOM 645 O O . ALA A 1 85 ? -8.613 -11.690 6.940 1.00 81.75 85 ALA A O 1
ATOM 646 N N . PHE A 1 86 ? -8.335 -9.730 5.872 1.00 75.62 86 PHE A N 1
ATOM 647 C CA . PHE A 1 86 ? -7.712 -9.057 7.012 1.00 75.62 86 PHE A CA 1
ATOM 648 C C . PHE A 1 86 ? -8.723 -8.706 8.113 1.00 75.62 86 PHE A C 1
ATOM 650 O O . PHE A 1 86 ? -8.363 -8.818 9.280 1.00 75.62 86 PHE A O 1
ATOM 657 N N . GLU A 1 87 ? -9.982 -8.385 7.786 1.00 80.44 87 GLU A N 1
ATOM 658 C CA . GLU A 1 87 ? -11.046 -8.185 8.791 1.00 80.44 87 GLU A CA 1
ATOM 659 C C . GLU A 1 87 ? -11.279 -9.449 9.624 1.00 80.44 87 GLU A C 1
ATOM 661 O O . GLU A 1 87 ? -11.424 -9.387 10.842 1.00 80.44 87 GLU A O 1
ATOM 666 N N . THR A 1 88 ? -11.243 -10.612 8.967 1.00 78.19 88 THR A N 1
ATOM 667 C CA . THR A 1 88 ? -11.369 -11.921 9.624 1.00 78.19 88 THR A CA 1
ATOM 668 C C . THR A 1 88 ? -10.123 -12.289 10.440 1.00 78.19 88 THR A C 1
ATOM 670 O O . THR A 1 88 ? -10.239 -12.948 11.469 1.00 78.19 88 THR A O 1
ATOM 673 N N . PHE A 1 89 ? -8.926 -11.893 9.993 1.00 75.81 89 PHE A N 1
ATOM 674 C CA . PHE A 1 89 ? -7.662 -12.217 10.668 1.00 75.81 89 PHE A CA 1
ATOM 675 C C . PHE A 1 89 ? -7.366 -11.318 11.881 1.00 75.81 89 PHE A C 1
ATOM 677 O O . PHE A 1 89 ? -6.816 -11.797 12.869 1.00 75.81 89 PHE A O 1
ATOM 684 N N . LEU A 1 90 ? -7.720 -10.032 11.810 1.00 72.38 90 LEU A N 1
ATOM 685 C CA . LEU A 1 90 ? -7.430 -9.026 12.842 1.00 72.38 90 LEU A CA 1
ATOM 686 C C . LEU A 1 90 ? -8.582 -8.825 13.849 1.00 72.38 90 LEU A C 1
ATOM 688 O O . LEU A 1 90 ? -8.440 -8.015 14.766 1.00 72.38 90 LEU A O 1
ATOM 692 N N . ASP A 1 91 ? -9.704 -9.533 13.658 1.00 80.62 91 ASP A N 1
ATOM 693 C CA . ASP A 1 91 ? -10.972 -9.386 14.397 1.00 80.62 91 ASP A CA 1
ATOM 694 C C . ASP A 1 91 ? -11.416 -7.914 14.526 1.00 80.62 91 ASP A C 1
ATOM 696 O O . ASP A 1 91 ? -11.770 -7.410 15.594 1.00 80.62 91 ASP A O 1
ATOM 700 N N . ASP A 1 92 ? -11.309 -7.175 13.417 1.00 77.19 92 ASP A N 1
ATOM 701 C CA . ASP A 1 92 ? -11.579 -5.739 13.355 1.00 77.19 92 ASP A CA 1
ATOM 702 C C . ASP A 1 92 ? -11.963 -5.313 11.931 1.00 77.19 92 ASP A C 1
ATOM 704 O O . ASP A 1 92 ? -11.432 -5.838 10.957 1.00 77.19 92 ASP A O 1
ATOM 708 N N . LYS A 1 93 ? -12.884 -4.354 11.795 1.00 73.69 93 LYS A N 1
ATOM 709 C CA . LYS A 1 93 ? -13.387 -3.878 10.494 1.00 73.69 93 LYS A CA 1
ATOM 710 C C . LYS A 1 93 ? -12.741 -2.575 10.019 1.00 73.69 93 LYS A C 1
ATOM 712 O O . LYS A 1 93 ? -12.901 -2.204 8.858 1.00 73.69 93 LYS A O 1
ATOM 717 N N . ASP A 1 94 ? -11.984 -1.900 10.879 1.00 70.00 94 ASP A N 1
ATOM 718 C CA . ASP A 1 94 ? -11.425 -0.579 10.607 1.00 70.00 94 ASP A CA 1
ATOM 719 C C . ASP A 1 94 ? -9.925 -0.695 10.248 1.00 70.00 94 ASP A C 1
ATOM 721 O O . ASP A 1 94 ? -9.059 -0.564 11.113 1.00 70.00 94 ASP A O 1
ATOM 725 N N . LEU A 1 95 ? -9.612 -0.991 8.970 1.00 60.38 95 LEU A N 1
ATOM 726 C CA . LEU A 1 95 ? -8.276 -1.432 8.494 1.00 60.38 95 LEU A CA 1
ATOM 727 C C . LEU A 1 95 ? -7.658 -0.599 7.325 1.00 60.38 95 LEU A C 1
ATOM 729 O O . LEU A 1 95 ? -8.196 0.443 6.969 1.00 60.38 95 LEU A O 1
ATOM 733 N N . ILE A 1 96 ? -6.469 -0.975 6.773 1.00 45.72 96 ILE A N 1
ATOM 734 C CA . ILE A 1 96 ? -5.627 -0.118 5.871 1.00 45.72 96 ILE A CA 1
ATOM 735 C C . ILE A 1 96 ? -4.566 -0.846 4.928 1.00 45.72 96 ILE A C 1
ATOM 737 O O . ILE A 1 96 ? -3.379 -0.621 5.144 1.00 45.72 96 ILE A O 1
ATOM 741 N N . GLY A 1 97 ? -4.815 -1.684 3.885 1.00 42.12 97 GLY A N 1
ATOM 742 C CA . GLY A 1 97 ? -3.654 -2.435 3.281 1.00 42.12 97 GLY A CA 1
ATOM 743 C C . GLY A 1 97 ? -3.621 -3.179 1.914 1.00 42.12 97 GLY A C 1
ATOM 744 O O . GLY A 1 97 ? -4.283 -2.793 0.958 1.00 42.12 97 GLY A O 1
ATOM 745 N N . LEU A 1 98 ? -2.696 -4.170 1.843 1.00 48.88 98 LEU A N 1
ATOM 746 C CA . LEU A 1 98 ? -1.983 -4.763 0.672 1.00 48.88 98 LEU A CA 1
ATOM 747 C C . LEU A 1 98 ? -2.828 -5.560 -0.320 1.00 48.88 98 LEU A C 1
ATOM 749 O O . LEU A 1 98 ? -3.657 -6.354 0.108 1.00 48.88 98 LEU A O 1
ATOM 753 N N . VAL A 1 99 ? -2.455 -5.505 -1.610 1.00 49.00 99 VAL A N 1
ATOM 754 C CA . VAL A 1 99 ? -2.743 -6.554 -2.615 1.00 49.00 99 VAL A CA 1
ATOM 755 C C . VAL A 1 99 ? -1.609 -6.675 -3.659 1.00 49.00 99 VAL A C 1
ATOM 757 O O . VAL A 1 99 ? -0.985 -5.681 -4.037 1.00 49.00 99 VAL A O 1
ATOM 760 N N . ASN A 1 100 ? -1.362 -7.889 -4.169 1.00 52.09 100 ASN A N 1
ATOM 761 C C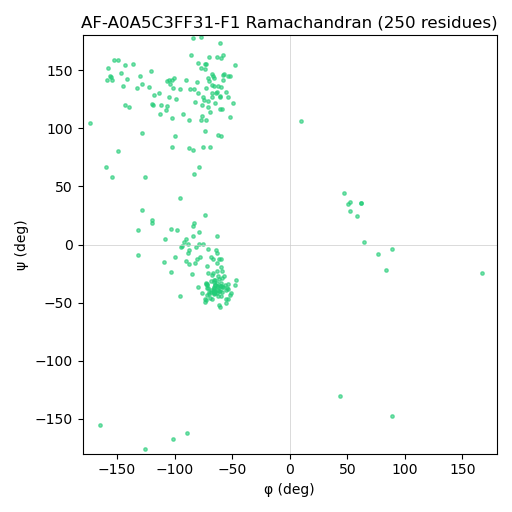A . ASN A 1 100 ? -0.566 -8.136 -5.384 1.00 52.09 100 ASN A CA 1
ATOM 762 C C . ASN A 1 100 ? -1.488 -8.447 -6.578 1.00 52.09 100 ASN A C 1
ATOM 764 O O . ASN A 1 100 ? -2.474 -9.155 -6.405 1.00 52.09 100 ASN A O 1
ATOM 768 N N . LEU A 1 101 ? -1.156 -7.957 -7.778 1.00 54.84 101 LEU A N 1
ATOM 769 C CA . LEU A 1 101 ? -2.062 -7.981 -8.940 1.00 54.84 101 LEU A CA 1
ATOM 770 C C . LEU A 1 101 ? -1.746 -9.051 -9.986 1.00 54.84 101 LEU A C 1
ATOM 772 O O . LEU A 1 101 ? -2.619 -9.407 -10.773 1.00 54.84 101 LEU A O 1
ATOM 776 N N . LEU A 1 102 ? -0.498 -9.518 -10.042 1.00 56.28 102 LEU A N 1
ATOM 777 C CA . LEU A 1 102 ? -0.036 -10.422 -11.094 1.00 56.28 102 LEU A CA 1
ATOM 778 C C . LEU A 1 102 ? 0.002 -11.879 -10.606 1.00 56.28 102 LEU A C 1
ATOM 780 O O . LEU A 1 102 ? 0.359 -12.120 -9.447 1.00 56.28 102 LEU A O 1
ATOM 784 N N . PRO A 1 103 ? -0.335 -12.858 -11.469 1.00 55.97 103 PRO A N 1
ATOM 785 C CA . PRO A 1 103 ? -0.101 -14.265 -11.176 1.00 55.97 103 PRO A CA 1
ATOM 786 C C . PRO A 1 103 ? 1.409 -14.535 -11.153 1.00 55.97 103 PRO A C 1
ATOM 788 O O . PRO A 1 103 ? 2.107 -14.230 -12.116 1.00 55.97 103 PRO A O 1
ATOM 791 N N . ASN A 1 104 ? 1.899 -15.131 -10.065 1.00 64.06 104 ASN A N 1
ATOM 792 C CA . ASN A 1 104 ? 3.305 -15.508 -9.914 1.00 64.06 104 ASN A CA 1
ATOM 793 C C . ASN A 1 104 ? 3.427 -17.034 -10.043 1.00 64.06 104 ASN A C 1
ATOM 795 O O . ASN A 1 104 ? 2.837 -17.766 -9.243 1.00 64.06 104 ASN A O 1
ATOM 799 N N . GLY A 1 105 ? 4.173 -17.523 -11.034 1.00 67.31 105 GLY A N 1
ATOM 800 C CA . GLY A 1 105 ? 4.568 -18.925 -11.138 1.00 67.31 105 GLY A CA 1
ATOM 801 C C . GLY A 1 105 ? 5.821 -19.244 -10.306 1.00 67.31 105 GLY A C 1
ATOM 802 O O . GLY A 1 105 ? 6.425 -18.359 -9.701 1.00 67.31 105 GLY A O 1
ATOM 803 N N . PRO A 1 106 ? 6.265 -20.515 -10.279 1.00 74.31 106 PRO A N 1
ATOM 804 C CA . PRO A 1 106 ? 7.381 -20.962 -9.436 1.00 74.31 106 PRO A CA 1
ATOM 805 C C . PRO A 1 106 ? 8.760 -20.412 -9.847 1.00 74.31 106 PRO A C 1
ATOM 807 O O . PRO A 1 106 ? 9.719 -20.587 -9.102 1.00 74.31 106 PRO A O 1
ATOM 810 N N . LYS A 1 107 ? 8.869 -19.779 -11.023 1.00 78.06 107 LYS A N 1
ATOM 811 C CA . LYS A 1 107 ? 10.092 -19.146 -11.556 1.00 78.06 107 LYS A CA 1
ATOM 812 C C . LYS A 1 107 ? 10.024 -17.618 -11.573 1.00 78.06 107 LYS A C 1
ATOM 814 O O . LYS A 1 107 ? 11.054 -16.952 -11.643 1.00 78.06 107 LYS A O 1
ATOM 819 N N . ASP A 1 108 ? 8.826 -17.062 -11.420 1.00 69.38 108 ASP A N 1
ATOM 820 C CA . ASP A 1 108 ? 8.566 -15.621 -11.411 1.00 69.38 108 ASP A CA 1
ATOM 821 C C . ASP A 1 108 ? 8.827 -15.004 -10.028 1.00 69.38 108 ASP A C 1
ATOM 823 O O . ASP A 1 108 ? 8.355 -13.909 -9.731 1.00 69.38 108 ASP A O 1
ATOM 827 N N . GLY A 1 109 ? 9.589 -15.704 -9.177 1.00 69.31 109 GLY A N 1
ATOM 828 C CA . GLY A 1 109 ? 10.021 -15.316 -7.834 1.00 69.31 109 GLY A CA 1
ATOM 829 C C . GLY A 1 109 ? 8.932 -14.680 -6.967 1.00 69.31 109 GLY A C 1
ATOM 830 O O . GLY A 1 109 ? 7.844 -15.226 -6.798 1.00 69.31 109 GLY A O 1
ATOM 831 N N . GLY A 1 110 ? 9.248 -13.530 -6.371 1.00 69.56 110 GLY A N 1
ATOM 832 C CA . GLY A 1 110 ? 8.341 -12.816 -5.474 1.00 69.56 110 GLY A CA 1
ATOM 833 C C . GLY A 1 110 ? 8.492 -13.264 -4.021 1.00 69.56 110 GLY A C 1
ATOM 834 O O . GLY A 1 110 ? 9.596 -13.576 -3.578 1.00 69.56 110 GLY A O 1
ATOM 835 N N . LEU A 1 111 ? 7.403 -13.237 -3.253 1.00 71.88 111 LEU A N 1
ATOM 836 C CA . LEU A 1 111 ? 7.442 -13.440 -1.803 1.00 71.88 111 LEU A CA 1
ATOM 837 C C . LEU A 1 111 ? 7.343 -14.928 -1.430 1.00 71.88 111 LEU A C 1
ATOM 839 O O . LEU A 1 111 ? 6.262 -15.514 -1.490 1.00 71.88 111 LEU A O 1
ATOM 843 N N . ILE A 1 112 ? 8.447 -15.527 -0.980 1.00 71.50 112 ILE A N 1
ATOM 844 C CA . ILE A 1 112 ? 8.424 -16.850 -0.345 1.00 71.50 112 ILE A CA 1
ATOM 845 C C . ILE A 1 112 ? 7.980 -16.685 1.107 1.00 71.50 112 ILE A C 1
ATOM 847 O O . ILE A 1 112 ? 8.521 -15.860 1.840 1.00 71.50 112 ILE A O 1
ATOM 851 N N . VAL A 1 113 ? 6.999 -17.489 1.520 1.00 72.12 113 VAL A N 1
ATOM 852 C CA . VAL A 1 113 ? 6.358 -17.429 2.840 1.00 72.12 113 VAL A CA 1
ATOM 853 C C . VAL A 1 113 ? 6.564 -18.754 3.574 1.00 72.12 113 VAL A C 1
ATOM 855 O O . VAL A 1 113 ? 6.127 -19.809 3.111 1.00 72.12 113 VAL A O 1
ATOM 858 N N . CYS A 1 114 ? 7.194 -18.711 4.748 1.00 78.75 114 CYS A N 1
ATOM 859 C CA . CYS A 1 114 ? 7.449 -19.883 5.583 1.00 78.75 114 CYS A CA 1
ATOM 860 C C . CYS A 1 114 ? 6.159 -20.330 6.294 1.00 78.75 114 CYS A C 1
ATOM 862 O O . CYS A 1 114 ? 5.891 -19.957 7.438 1.00 78.75 114 CYS A O 1
ATOM 864 N N . LYS A 1 115 ? 5.329 -21.122 5.599 1.00 78.19 115 LYS A N 1
ATOM 865 C CA . LYS A 1 115 ? 4.035 -21.609 6.106 1.00 78.19 115 LYS A CA 1
ATOM 866 C C . LYS A 1 115 ? 4.175 -22.218 7.508 1.00 78.19 115 LYS A C 1
ATOM 868 O O . LYS A 1 115 ? 4.890 -23.194 7.702 1.00 78.19 115 LYS A O 1
ATOM 873 N N . GLY A 1 116 ? 3.429 -21.662 8.463 1.00 78.56 116 GLY A N 1
ATOM 874 C CA . GLY A 1 116 ? 3.396 -22.127 9.851 1.00 78.56 116 GLY A CA 1
ATOM 875 C C . GLY A 1 116 ? 4.444 -21.503 10.779 1.00 78.56 116 GLY A C 1
ATOM 876 O O . GLY A 1 116 ? 4.372 -21.757 11.979 1.00 78.56 116 GLY A O 1
ATOM 877 N N . SER A 1 117 ? 5.362 -20.652 10.294 1.00 80.56 117 SER A N 1
ATOM 878 C CA . SER A 1 117 ? 6.385 -20.033 11.159 1.00 80.56 117 SER A CA 1
ATOM 879 C C . SER A 1 117 ? 5.799 -19.129 12.249 1.00 80.56 117 SER A C 1
ATOM 881 O O . SER A 1 117 ? 6.440 -18.930 13.272 1.00 80.56 117 SER A O 1
ATOM 883 N N . HIS A 1 118 ? 4.580 -18.608 12.063 1.00 78.31 118 HIS A N 1
ATOM 884 C CA . HIS A 1 118 ? 3.878 -17.811 13.074 1.00 78.31 118 HIS A CA 1
ATOM 885 C C . HIS A 1 118 ? 3.703 -18.557 14.407 1.00 78.31 118 HIS A C 1
ATOM 887 O O . HIS A 1 118 ? 3.684 -17.919 15.455 1.00 78.31 118 HIS A O 1
ATOM 893 N N . ASN A 1 119 ? 3.662 -19.896 14.389 1.00 82.50 119 ASN A N 1
ATOM 894 C CA . ASN A 1 119 ? 3.596 -20.722 15.601 1.00 82.50 119 ASN A CA 1
ATOM 895 C C . ASN A 1 119 ? 4.913 -20.714 16.400 1.00 82.50 119 ASN A C 1
ATOM 897 O O . ASN A 1 119 ? 4.893 -20.929 17.606 1.00 82.50 119 ASN A O 1
ATOM 901 N N . LEU A 1 120 ? 6.045 -20.433 15.745 1.00 82.38 120 LEU A N 1
ATOM 902 C CA . LEU A 1 120 ? 7.358 -20.270 16.384 1.00 82.38 120 LEU A CA 1
ATOM 903 C C . LEU A 1 120 ? 7.600 -18.828 16.858 1.00 82.38 120 LEU A C 1
ATOM 905 O O . LEU A 1 120 ? 8.619 -18.541 17.477 1.00 82.38 120 LEU A O 1
ATOM 909 N N . SER A 1 121 ? 6.681 -17.901 16.568 1.00 77.00 121 SER A N 1
ATOM 910 C CA . SER A 1 121 ? 6.907 -16.475 16.806 1.00 77.00 121 SER A CA 1
ATOM 911 C C . SER A 1 121 ? 7.042 -16.130 18.283 1.00 77.00 121 SER A C 1
ATOM 913 O O . SER A 1 121 ? 7.862 -15.281 18.603 1.00 77.00 121 SER A O 1
ATOM 915 N N . THR A 1 122 ? 6.275 -16.767 19.174 1.00 79.69 122 THR A N 1
ATOM 916 C CA . THR A 1 122 ? 6.393 -16.531 20.623 1.00 79.69 122 THR A CA 1
ATOM 917 C C . THR A 1 122 ? 7.790 -16.910 21.107 1.00 79.69 122 THR A C 1
ATOM 919 O O . THR A 1 122 ? 8.492 -16.054 21.628 1.00 79.69 122 THR A O 1
ATOM 922 N N . GLN A 1 123 ? 8.248 -18.127 20.785 1.00 83.62 123 GLN A N 1
ATOM 923 C CA . GLN A 1 123 ? 9.610 -18.585 21.073 1.00 83.62 123 GLN A CA 1
ATOM 924 C C . GLN A 1 123 ? 10.667 -17.614 20.522 1.00 83.62 123 GLN A C 1
ATOM 926 O O . GLN A 1 123 ? 11.568 -17.221 21.250 1.00 83.62 123 GLN A O 1
ATOM 931 N N . PHE A 1 124 ? 10.533 -17.167 19.270 1.00 81.81 124 PHE A N 1
ATOM 932 C CA . PHE A 1 124 ? 11.454 -16.197 18.670 1.00 81.81 124 PHE A CA 1
ATOM 933 C C . PHE A 1 124 ? 11.455 -14.836 19.394 1.00 81.81 124 PHE A C 1
ATOM 935 O O . PHE A 1 124 ? 12.506 -14.220 19.531 1.00 81.81 124 PHE A O 1
ATOM 942 N N . HIS A 1 125 ? 10.303 -14.361 19.878 1.00 77.38 125 HIS A N 1
ATOM 943 C CA . HIS A 1 125 ? 10.213 -13.112 20.646 1.00 77.38 125 HIS A CA 1
ATOM 944 C C . HIS A 1 125 ? 10.784 -13.258 22.065 1.00 77.38 125 HIS A C 1
ATOM 946 O O . HIS A 1 125 ? 11.372 -12.305 22.570 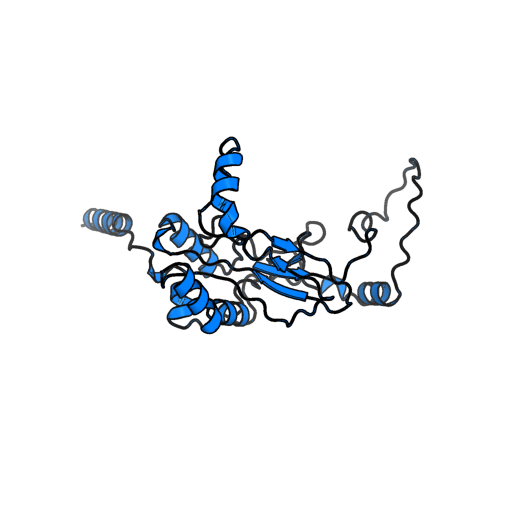1.00 77.38 125 HIS A O 1
ATOM 952 N N . ASP A 1 126 ? 10.646 -14.433 22.684 1.00 84.06 126 ASP A N 1
ATOM 953 C CA . ASP A 1 126 ? 11.228 -14.747 23.992 1.00 84.06 126 ASP A CA 1
ATOM 954 C C . ASP A 1 126 ? 12.761 -14.909 23.895 1.00 84.06 126 ASP A C 1
ATOM 956 O O . ASP A 1 126 ? 13.503 -14.358 24.708 1.00 84.06 126 ASP A O 1
ATOM 960 N N . GLU A 1 127 ? 13.254 -15.602 22.861 1.00 86.56 127 GLU A N 1
ATOM 961 C CA . GLU A 1 127 ? 14.686 -15.802 22.584 1.00 86.56 127 GLU A CA 1
ATOM 962 C C . GLU A 1 127 ? 15.402 -14.508 22.160 1.00 86.56 127 GLU A C 1
ATOM 964 O O . GLU A 1 127 ? 16.575 -14.332 22.487 1.00 86.56 127 GLU A O 1
ATOM 969 N N . MET A 1 128 ? 14.706 -13.583 21.485 1.00 82.56 128 MET A N 1
ATOM 970 C CA . MET A 1 128 ? 15.230 -12.264 21.089 1.00 82.56 128 MET A CA 1
ATOM 971 C C . MET A 1 128 ? 14.824 -11.126 22.041 1.00 82.56 128 MET A C 1
ATOM 973 O O . MET A 1 128 ? 15.041 -9.956 21.735 1.00 82.56 128 MET A O 1
ATOM 977 N N . ALA A 1 129 ? 14.287 -11.429 23.230 1.00 80.38 129 ALA A N 1
ATOM 978 C CA . ALA A 1 129 ? 13.832 -10.421 24.200 1.00 80.38 129 ALA A CA 1
ATOM 979 C C . ALA A 1 129 ? 14.946 -9.498 24.752 1.00 80.38 129 ALA A C 1
ATOM 981 O O . ALA A 1 129 ? 14.652 -8.544 25.475 1.00 80.38 129 ALA A O 1
ATOM 982 N N . TRP A 1 130 ? 16.211 -9.790 24.434 1.00 83.12 130 TRP A N 1
ATOM 983 C CA . TRP A 1 130 ? 17.397 -8.995 24.764 1.00 83.12 130 TRP A CA 1
ATOM 984 C C . TRP A 1 130 ? 17.755 -7.945 23.695 1.00 83.12 130 TRP A C 1
ATOM 986 O O . TRP A 1 130 ? 18.567 -7.064 23.982 1.00 83.12 130 TRP A O 1
ATOM 996 N N . GLU A 1 131 ? 17.184 -8.017 22.487 1.00 79.25 131 GLU A N 1
ATOM 997 C CA . GLU A 1 131 ? 17.377 -6.993 21.454 1.00 79.25 131 GLU A CA 1
ATOM 998 C C . GLU A 1 131 ? 16.594 -5.708 21.785 1.00 79.25 131 GLU A C 1
ATOM 1000 O O . GLU A 1 131 ? 15.532 -5.734 22.417 1.00 79.25 131 GLU A O 1
ATOM 1005 N N . GLU A 1 132 ? 17.095 -4.552 21.335 1.00 76.00 132 GLU A N 1
ATOM 1006 C CA . GLU A 1 132 ? 16.338 -3.303 21.441 1.00 76.00 132 GLU A CA 1
ATOM 1007 C C . GLU A 1 132 ? 15.072 -3.401 20.578 1.00 76.00 132 GLU A C 1
ATOM 1009 O O . GLU A 1 132 ? 15.146 -3.603 19.364 1.00 76.00 132 GLU A O 1
ATOM 1014 N N . LYS A 1 133 ? 13.895 -3.243 21.199 1.00 63.34 133 LYS A N 1
ATOM 1015 C CA . LYS A 1 133 ? 12.603 -3.375 20.515 1.00 63.34 133 LYS A CA 1
ATOM 1016 C C . LYS A 1 133 ? 12.429 -2.329 19.416 1.00 63.34 133 LYS A C 1
ATOM 1018 O O . LYS A 1 133 ? 11.903 -1.238 19.645 1.00 63.34 133 LYS A O 1
ATOM 1023 N N . ILE A 1 134 ? 12.778 -2.71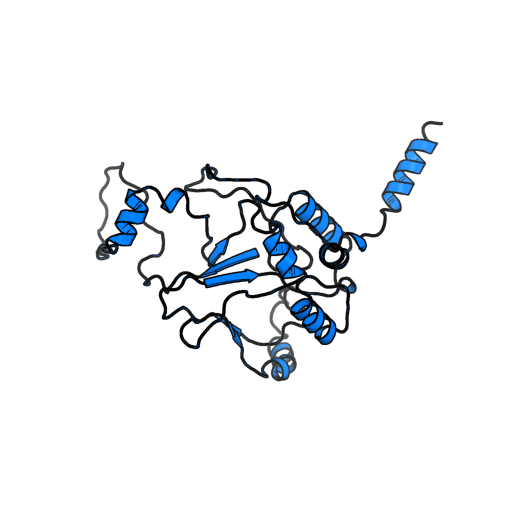1 18.188 1.00 59.88 134 ILE A N 1
ATOM 1024 C CA . ILE A 1 134 ? 12.414 -1.979 16.976 1.00 59.88 134 ILE A CA 1
ATOM 1025 C C . ILE A 1 134 ? 10.883 -1.803 16.996 1.00 59.88 134 ILE A C 1
ATOM 1027 O O . ILE A 1 134 ? 10.173 -2.809 17.064 1.00 59.88 134 ILE A O 1
ATOM 1031 N N . PRO A 1 135 ? 10.326 -0.583 16.855 1.00 53.38 135 PRO A N 1
ATOM 1032 C CA . PRO A 1 135 ? 8.873 -0.361 16.915 1.00 53.38 135 PRO A CA 1
ATOM 1033 C C . PRO A 1 135 ? 8.037 -1.041 15.811 1.00 53.38 135 PRO A C 1
ATOM 1035 O O . PRO A 1 135 ? 6.856 -0.742 15.677 1.00 53.38 135 PRO A O 1
ATOM 1038 N N . ALA A 1 136 ? 8.646 -1.896 14.982 1.00 51.84 136 ALA A N 1
ATOM 1039 C CA . ALA A 1 136 ? 7.984 -2.738 13.985 1.00 51.84 136 ALA A CA 1
ATOM 1040 C C . ALA A 1 136 ? 7.408 -4.023 14.594 1.00 51.84 136 ALA A C 1
ATOM 1042 O O . ALA A 1 136 ? 6.571 -4.670 13.973 1.00 51.84 136 ALA A O 1
ATOM 1043 N N . TRP A 1 137 ? 7.835 -4.370 15.810 1.00 46.66 137 TRP A N 1
ATOM 1044 C CA . TRP A 1 137 ? 7.364 -5.528 16.559 1.00 46.66 137 TRP A CA 1
ATOM 1045 C C . TRP A 1 137 ? 6.053 -5.193 17.287 1.00 46.66 137 TRP A C 1
ATOM 1047 O O . TRP A 1 137 ? 5.963 -5.226 18.514 1.00 46.66 137 TRP A O 1
ATOM 1057 N N . THR A 1 138 ? 5.023 -4.845 16.509 1.00 49.72 138 THR A N 1
ATOM 1058 C CA . THR A 1 138 ? 3.642 -5.130 16.914 1.00 49.72 138 THR A CA 1
ATOM 1059 C C . THR A 1 138 ? 3.404 -6.634 16.762 1.00 49.72 138 THR A C 1
ATOM 1061 O O . THR A 1 138 ? 4.083 -7.304 15.983 1.00 49.72 138 THR A O 1
ATOM 1064 N N . ASN A 1 139 ? 2.450 -7.189 17.508 1.00 50.28 139 ASN A N 1
ATOM 1065 C CA . ASN A 1 139 ? 2.325 -8.644 17.652 1.00 50.28 139 ASN A CA 1
ATOM 1066 C C . ASN A 1 139 ? 2.005 -9.408 16.348 1.00 50.28 139 ASN A C 1
ATOM 1068 O O . ASN A 1 139 ? 2.146 -10.625 16.329 1.00 50.28 139 ASN A O 1
ATOM 1072 N N . GLU A 1 140 ? 1.554 -8.749 15.271 1.00 56.81 140 GLU A N 1
ATOM 1073 C CA . GLU A 1 140 ? 0.606 -9.373 14.330 1.00 56.81 140 GLU A CA 1
ATOM 1074 C C . GLU A 1 140 ? 1.036 -9.529 12.861 1.00 56.81 140 GLU A C 1
ATOM 1076 O O . GLU A 1 140 ? 0.204 -9.773 11.991 1.00 56.81 140 GLU A O 1
ATOM 1081 N N . CYS A 1 141 ? 2.343 -9.512 12.577 1.00 55.50 141 CYS A N 1
ATOM 1082 C CA . CYS A 1 141 ? 2.895 -9.913 11.269 1.00 55.50 141 CYS A CA 1
ATOM 1083 C C . CYS A 1 141 ? 3.975 -11.006 11.401 1.00 55.50 141 CYS A C 1
ATOM 1085 O O . CYS A 1 141 ? 5.120 -10.864 10.981 1.00 55.50 141 CYS A O 1
ATOM 1087 N N . ARG A 1 142 ? 3.581 -12.136 12.002 1.00 65.25 142 ARG A N 1
ATOM 1088 C CA . ARG A 1 142 ? 4.469 -13.204 12.508 1.00 65.25 142 ARG A CA 1
ATOM 108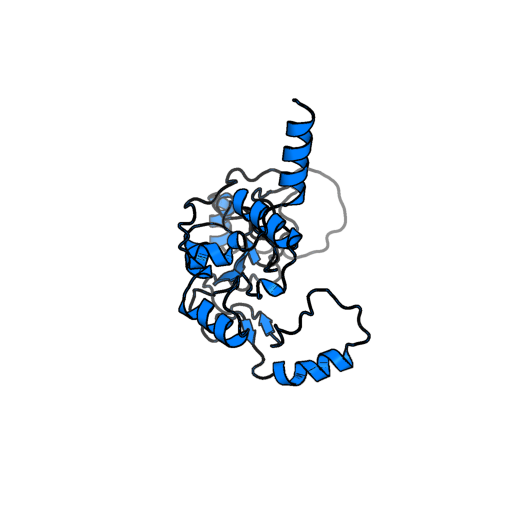9 C C . ARG A 1 142 ? 4.986 -14.225 11.481 1.00 65.25 142 ARG A C 1
ATOM 1091 O O . ARG A 1 142 ? 5.700 -15.158 11.852 1.00 65.25 142 ARG A O 1
ATOM 1098 N N . THR A 1 143 ? 4.589 -14.137 10.210 1.00 71.31 143 THR A N 1
ATOM 1099 C CA . THR A 1 143 ? 4.993 -15.144 9.209 1.00 71.31 143 THR A CA 1
ATOM 1100 C C . THR A 1 143 ? 6.264 -14.702 8.485 1.00 71.31 143 THR A C 1
ATOM 1102 O O . THR A 1 143 ? 6.255 -13.736 7.720 1.00 71.31 143 THR A O 1
ATOM 1105 N N . ALA A 1 144 ? 7.353 -15.431 8.731 1.00 76.81 144 ALA A N 1
ATOM 1106 C CA . ALA A 1 144 ? 8.662 -15.196 8.146 1.00 76.81 144 ALA A CA 1
ATOM 1107 C C . ALA A 1 144 ? 8.602 -15.366 6.625 1.00 76.81 144 ALA A C 1
ATOM 1109 O O . ALA A 1 144 ? 7.972 -16.293 6.105 1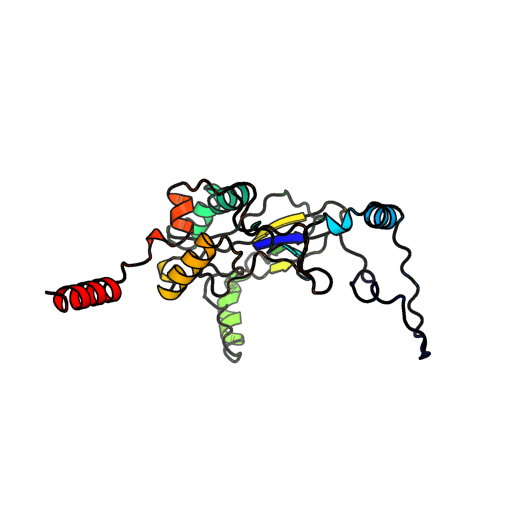.00 76.81 144 ALA A O 1
ATOM 1110 N N . HIS A 1 145 ? 9.247 -14.449 5.918 1.00 78.81 145 HIS A N 1
ATOM 1111 C CA . HIS A 1 145 ? 9.195 -14.362 4.470 1.00 78.81 145 HIS A CA 1
ATOM 1112 C C . HIS A 1 145 ? 10.469 -13.723 3.919 1.00 78.81 145 HIS A C 1
ATOM 1114 O O . HIS A 1 145 ? 11.165 -12.994 4.624 1.00 78.81 145 HIS A O 1
ATOM 1120 N N . TYR A 1 146 ? 10.758 -13.975 2.647 1.00 76.56 146 TYR A N 1
ATOM 1121 C CA . TYR A 1 146 ? 11.846 -13.325 1.920 1.00 76.56 146 TYR A CA 1
ATOM 1122 C C . TYR A 1 146 ? 11.504 -13.196 0.434 1.00 76.56 146 TYR A C 1
ATOM 1124 O O . TYR A 1 146 ? 10.640 -13.904 -0.085 1.00 76.56 146 TYR A O 1
ATOM 1132 N N . ASN A 1 147 ? 12.175 -12.273 -0.253 1.00 75.69 147 ASN A N 1
ATOM 1133 C CA . ASN A 1 147 ? 12.008 -12.082 -1.692 1.00 75.69 147 ASN A CA 1
ATOM 1134 C C . ASN A 1 147 ? 12.935 -13.025 -2.470 1.00 75.69 147 ASN A C 1
ATOM 1136 O O . ASN A 1 147 ? 14.132 -13.081 -2.186 1.00 75.69 147 ASN A O 1
ATOM 1140 N N . LEU A 1 148 ? 12.402 -13.689 -3.495 1.00 76.88 148 LEU A N 1
ATOM 1141 C CA . LEU A 1 148 ? 13.165 -14.382 -4.528 1.00 76.88 148 LEU A CA 1
ATOM 1142 C C . LEU A 1 148 ? 13.224 -13.521 -5.805 1.00 76.88 148 LEU A C 1
ATOM 1144 O O . LEU A 1 148 ? 12.212 -12.967 -6.254 1.00 76.88 148 LEU A O 1
ATOM 1148 N N . SER A 1 149 ? 14.410 -13.409 -6.407 1.00 77.50 149 SER A N 1
ATOM 1149 C CA . SER A 1 149 ? 14.607 -12.790 -7.729 1.00 77.50 149 SER A CA 1
ATOM 1150 C C . SER A 1 149 ? 13.802 -13.515 -8.817 1.00 77.50 149 SER A C 1
ATOM 1152 O O . SER A 1 149 ? 13.351 -14.637 -8.608 1.00 77.50 149 SER A O 1
ATOM 1154 N N . SER A 1 150 ? 13.558 -12.877 -9.964 1.00 78.31 150 SER A N 1
ATOM 1155 C CA . SER A 1 150 ? 12.933 -13.575 -11.101 1.00 78.31 150 SER A CA 1
ATOM 1156 C C . SER A 1 150 ? 13.972 -14.396 -11.852 1.00 78.31 150 SER A C 1
ATOM 1158 O O . SER A 1 150 ? 15.074 -13.906 -12.085 1.00 78.31 150 SER A O 1
ATOM 1160 N N . GLU A 1 151 ? 13.601 -15.602 -12.278 1.00 80.50 151 GLU A N 1
ATOM 1161 C CA . GLU A 1 151 ? 14.302 -16.327 -13.347 1.00 80.50 151 GLU A CA 1
ATOM 1162 C C . GLU A 1 151 ? 13.736 -15.978 -14.739 1.00 80.50 151 GLU A C 1
ATOM 1164 O O . GLU A 1 151 ? 14.180 -16.537 -15.739 1.00 80.50 151 GLU A O 1
ATOM 1169 N N . THR A 1 152 ? 12.728 -15.100 -14.804 1.00 77.38 152 THR A N 1
ATOM 1170 C CA . THR A 1 152 ? 11.981 -14.745 -16.019 1.00 77.38 152 THR A CA 1
ATOM 1171 C C . THR A 1 152 ? 12.077 -13.255 -16.347 1.00 77.38 152 THR A C 1
ATOM 1173 O O . THR A 1 152 ? 12.140 -12.409 -15.452 1.00 77.38 152 THR A O 1
ATOM 1176 N N . ASP A 1 153 ? 12.026 -12.936 -17.643 1.00 74.00 153 ASP A N 1
ATOM 1177 C CA . ASP A 1 153 ? 12.138 -11.570 -18.184 1.00 74.00 153 ASP A CA 1
ATOM 1178 C C . ASP A 1 153 ? 10.870 -10.715 -17.994 1.00 74.00 153 ASP A C 1
ATOM 1180 O O . ASP A 1 153 ? 10.818 -9.555 -18.404 1.00 74.00 153 ASP A O 1
ATOM 1184 N N . GLN A 1 154 ? 9.827 -11.267 -17.367 1.00 70.50 154 GLN A N 1
ATOM 1185 C CA . GLN A 1 154 ? 8.581 -10.553 -17.118 1.00 70.50 154 GLN A CA 1
ATOM 1186 C C . GLN A 1 154 ? 8.749 -9.565 -15.942 1.00 70.50 154 GLN A C 1
ATOM 1188 O O . GLN A 1 154 ? 9.017 -9.995 -14.816 1.00 70.50 154 GLN A O 1
ATOM 1193 N N . PRO A 1 155 ? 8.548 -8.247 -16.146 1.00 70.25 155 PRO A N 1
ATOM 1194 C CA . PRO A 1 155 ? 8.636 -7.270 -15.064 1.00 70.25 155 PRO A CA 1
ATOM 1195 C C . PRO A 1 155 ? 7.495 -7.466 -14.058 1.00 70.25 155 PRO A C 1
ATOM 1197 O O . PRO A 1 155 ? 6.336 -7.662 -14.435 1.00 70.25 155 PRO A O 1
ATOM 1200 N N . ARG A 1 156 ? 7.813 -7.391 -12.760 1.00 71.19 156 ARG A N 1
ATOM 1201 C CA . ARG A 1 156 ? 6.859 -7.653 -11.669 1.00 71.19 156 ARG A CA 1
ATOM 1202 C C . ARG A 1 156 ? 6.403 -6.361 -11.009 1.00 71.19 156 ARG A C 1
ATOM 1204 O O . ARG A 1 156 ? 7.209 -5.460 -10.793 1.00 71.19 156 ARG A O 1
ATOM 1211 N N . PHE A 1 157 ? 5.126 -6.300 -10.643 1.00 74.56 157 PHE A N 1
ATOM 1212 C CA . PHE A 1 157 ? 4.452 -5.090 -10.173 1.00 74.56 157 PHE A CA 1
ATOM 1213 C C . PHE A 1 157 ? 3.520 -5.413 -8.998 1.00 74.56 157 PHE A C 1
ATOM 1215 O O . PHE A 1 157 ? 2.574 -6.186 -9.158 1.00 74.56 157 PHE A O 1
ATOM 1222 N N . CYS A 1 158 ? 3.764 -4.828 -7.821 1.00 74.44 158 CYS A N 1
ATOM 1223 C CA . CYS A 1 158 ? 2.965 -5.083 -6.617 1.00 74.44 158 CYS A CA 1
ATOM 1224 C C . CYS A 1 158 ? 2.720 -3.822 -5.764 1.00 74.44 158 CYS A C 1
ATOM 1226 O O . CYS A 1 158 ? 3.583 -2.951 -5.616 1.00 74.44 158 CYS A O 1
ATOM 1228 N N . VAL A 1 159 ? 1.519 -3.716 -5.181 1.00 77.75 159 VAL A N 1
ATOM 1229 C CA . VAL A 1 159 ? 1.064 -2.527 -4.440 1.00 77.75 159 VAL A CA 1
ATOM 1230 C C . VAL A 1 159 ? 1.229 -2.740 -2.931 1.00 77.75 159 VAL A C 1
ATOM 1232 O O . VAL A 1 159 ? 0.353 -3.257 -2.237 1.00 77.75 159 VAL A O 1
ATOM 1235 N N . TYR A 1 160 ? 2.369 -2.294 -2.402 1.00 74.06 160 TYR A N 1
ATOM 1236 C CA . TYR A 1 160 ? 2.695 -2.345 -0.974 1.00 74.06 160 TYR A CA 1
ATOM 1237 C C . TYR A 1 160 ? 1.889 -1.330 -0.149 1.00 74.06 160 TYR A C 1
ATOM 1239 O O . TYR A 1 160 ? 2.162 -0.126 -0.139 1.00 74.06 160 TYR A O 1
ATOM 1247 N N . THR A 1 161 ? 0.929 -1.841 0.609 1.00 71.38 161 THR A N 1
ATOM 1248 C CA . THR A 1 161 ? 0.093 -1.160 1.614 1.00 71.38 161 THR A CA 1
ATOM 1249 C C . THR A 1 161 ? -0.127 -2.161 2.765 1.00 71.38 161 THR A C 1
ATOM 1251 O O . THR A 1 161 ? 0.021 -3.343 2.507 1.00 71.38 161 THR A O 1
ATOM 1254 N N . CYS A 1 162 ? -0.386 -1.798 4.030 1.00 75.25 162 CYS A N 1
ATOM 1255 C CA . CYS A 1 162 ? -0.359 -2.795 5.131 1.00 75.25 162 CYS A CA 1
ATOM 1256 C C . CYS A 1 162 ? -1.431 -2.550 6.202 1.00 75.25 162 CYS A C 1
ATOM 1258 O O . CYS A 1 162 ? -1.403 -1.507 6.845 1.00 75.25 162 CYS A O 1
ATOM 1260 N N . TYR A 1 163 ? -2.332 -3.516 6.422 1.00 79.81 163 TYR A N 1
ATOM 1261 C CA . TYR A 1 163 ? -3.483 -3.383 7.325 1.00 79.81 163 TYR A CA 1
ATOM 1262 C C . TYR A 1 163 ? -3.074 -3.363 8.813 1.00 79.81 163 TYR A C 1
ATOM 1264 O O . TYR A 1 163 ? -2.169 -4.083 9.227 1.00 79.81 163 TYR A O 1
ATOM 1272 N N . MET A 1 164 ? -3.780 -2.559 9.612 1.00 81.12 164 MET A N 1
ATOM 1273 C CA . MET A 1 164 ? -3.733 -2.504 11.081 1.00 81.12 164 MET A CA 1
ATOM 1274 C C . MET A 1 164 ? -5.073 -1.928 11.569 1.00 81.12 164 MET A C 1
ATOM 1276 O O . MET A 1 164 ? -5.594 -1.046 10.878 1.00 81.12 164 MET A O 1
ATOM 1280 N N . PRO A 1 165 ? -5.613 -2.374 12.716 1.00 85.38 165 PRO A N 1
ATOM 1281 C CA . PRO A 1 165 ? -6.795 -1.778 13.332 1.00 85.38 165 PRO A CA 1
ATOM 1282 C C . PRO A 1 165 ? -6.639 -0.284 13.650 1.00 85.38 165 PRO A C 1
ATOM 1284 O O . PRO A 1 165 ? -5.600 0.157 14.145 1.00 85.38 165 PRO A O 1
ATOM 1287 N N . VAL A 1 166 ? -7.697 0.509 13.454 1.00 85.06 166 VAL A N 1
ATOM 1288 C CA . VAL A 1 166 ? -7.703 1.941 13.818 1.00 85.06 166 VAL A CA 1
ATOM 1289 C C . VAL A 1 166 ? -7.502 2.167 15.323 1.00 85.06 166 VAL A C 1
ATOM 1291 O O . VAL A 1 166 ? -6.892 3.166 15.699 1.00 85.06 166 VAL A O 1
ATOM 1294 N N . LYS A 1 167 ? -7.935 1.235 16.186 1.00 84.31 167 LYS A N 1
ATOM 1295 C CA . LYS A 1 167 ? -7.728 1.305 17.650 1.00 84.31 167 LYS A CA 1
ATOM 1296 C C . LYS A 1 167 ? -6.249 1.368 18.068 1.00 84.31 167 LYS A C 1
ATOM 1298 O O . LYS A 1 167 ? -5.954 1.895 19.136 1.00 84.31 167 LYS A O 1
ATOM 1303 N N . ASP A 1 168 ? -5.342 0.899 17.207 1.00 83.75 168 ASP A N 1
ATOM 1304 C CA . ASP A 1 168 ? -3.893 0.889 17.437 1.00 83.75 168 ASP A CA 1
ATOM 1305 C C . ASP A 1 168 ? -3.187 2.142 16.861 1.00 83.75 168 ASP A C 1
ATOM 1307 O O . ASP A 1 168 ? -1.972 2.299 16.994 1.00 83.75 168 ASP A O 1
ATOM 1311 N N . ALA A 1 169 ? -3.927 3.057 16.218 1.00 85.12 169 ALA A N 1
ATOM 1312 C CA . ALA A 1 169 ? -3.408 4.322 15.695 1.00 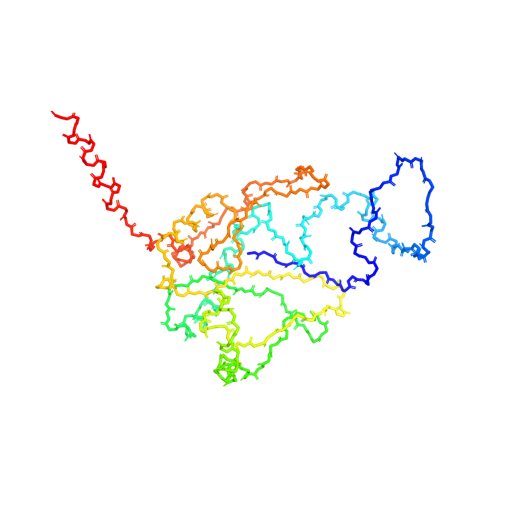85.12 169 ALA A CA 1
ATOM 1313 C C . ALA A 1 169 ? -3.630 5.482 16.681 1.00 85.12 169 ALA A C 1
ATOM 1315 O O . ALA A 1 169 ? -4.735 5.697 17.183 1.00 85.12 169 ALA A O 1
ATOM 1316 N N . SER A 1 170 ? -2.602 6.306 16.908 1.00 88.56 170 SER A N 1
ATOM 1317 C CA . SER A 1 170 ? -2.781 7.546 17.671 1.00 88.56 170 SER A CA 1
ATOM 1318 C C . SER A 1 170 ? -3.527 8.606 16.848 1.00 88.56 170 SER A C 1
ATOM 1320 O O . SER A 1 170 ? -3.454 8.626 15.619 1.00 88.56 170 SER A O 1
ATOM 1322 N N . GLN A 1 171 ? -4.205 9.551 17.506 1.00 90.88 171 GLN A N 1
ATOM 1323 C CA . GLN A 1 171 ? -4.865 10.662 16.800 1.00 90.88 171 GLN A CA 1
ATOM 1324 C C . GLN A 1 171 ? -3.859 11.506 15.992 1.00 90.88 171 GLN A C 1
ATOM 1326 O O . GLN A 1 171 ? -4.147 11.883 14.859 1.00 90.88 171 GLN A O 1
ATOM 1331 N N . ALA A 1 172 ? -2.636 11.692 16.505 1.00 88.69 172 ALA A N 1
ATOM 1332 C CA . ALA A 1 172 ? -1.547 12.349 15.779 1.00 88.69 172 ALA A CA 1
ATOM 1333 C C . ALA A 1 172 ? -1.120 11.583 14.509 1.00 88.69 172 ALA A C 1
ATOM 1335 O O . ALA A 1 172 ? -0.747 12.203 13.512 1.00 88.69 172 ALA A O 1
ATOM 1336 N N . ASP A 1 173 ? -1.199 10.249 14.509 1.00 88.38 173 ASP A N 1
ATOM 1337 C CA . ASP A 1 173 ? -0.971 9.437 13.311 1.00 88.38 173 ASP A CA 1
ATOM 1338 C C . ASP A 1 173 ? -2.099 9.595 12.290 1.00 88.38 173 ASP A C 1
ATOM 1340 O O . ASP A 1 173 ? -1.825 9.762 11.102 1.00 88.38 173 ASP A O 1
ATOM 1344 N N . LEU A 1 174 ? -3.360 9.608 12.737 1.00 88.88 174 LEU A N 1
ATOM 1345 C CA . LEU A 1 174 ? -4.509 9.846 11.858 1.00 88.88 174 LEU A CA 1
ATOM 1346 C C . LEU A 1 174 ? -4.459 11.249 11.228 1.00 88.88 174 LEU A C 1
ATOM 1348 O O . LEU A 1 174 ? -4.672 11.379 10.024 1.00 88.88 174 LEU A O 1
ATOM 1352 N N . MET A 1 175 ? -4.087 12.285 11.989 1.00 90.56 175 MET A N 1
ATOM 1353 C CA . MET A 1 175 ? -3.869 13.642 11.464 1.00 90.56 175 MET A CA 1
ATOM 1354 C C . MET A 1 175 ? -2.728 13.688 10.435 1.00 90.56 175 MET A C 1
ATOM 1356 O O . MET A 1 175 ? -2.892 14.276 9.367 1.00 90.56 175 MET A O 1
ATOM 1360 N N . ARG A 1 176 ? -1.595 13.020 10.700 1.00 88.31 176 ARG A N 1
ATOM 1361 C CA . ARG A 1 176 ? -0.470 12.925 9.747 1.00 88.31 176 ARG A CA 1
ATOM 1362 C C . ARG A 1 176 ? -0.852 12.157 8.478 1.00 88.31 176 ARG A C 1
ATOM 1364 O O . ARG A 1 176 ? -0.401 12.490 7.386 1.00 88.31 176 ARG A O 1
ATOM 1371 N N . LYS A 1 177 ? -1.708 11.141 8.610 1.00 88.94 177 LYS A N 1
ATOM 1372 C CA . LYS A 1 177 ? -2.259 10.362 7.495 1.00 88.94 177 LYS A CA 1
ATOM 1373 C C . LYS A 1 177 ? -3.278 11.166 6.676 1.00 88.94 177 LYS A C 1
ATOM 1375 O O . LYS A 1 177 ? -3.281 11.031 5.454 1.00 88.94 177 LYS A O 1
ATOM 1380 N N . ARG A 1 178 ? -4.073 12.038 7.315 1.00 90.50 178 ARG A N 1
ATOM 1381 C CA . ARG A 1 178 ? -4.945 13.020 6.644 1.00 90.50 178 ARG A CA 1
ATOM 1382 C C . ARG A 1 178 ? -4.120 13.981 5.791 1.00 90.50 178 ARG A C 1
ATOM 1384 O O . ARG A 1 178 ? -4.343 14.041 4.590 1.00 90.50 178 ARG A O 1
ATOM 1391 N N . ASP A 1 179 ? -3.114 14.624 6.381 1.00 91.19 179 ASP A N 1
ATOM 1392 C CA . ASP A 1 179 ? -2.181 15.514 5.676 1.00 91.19 179 ASP A CA 1
ATOM 1393 C C . ASP A 1 179 ? -1.495 14.808 4.486 1.00 91.19 179 ASP A C 1
ATOM 1395 O O . ASP A 1 179 ? -1.498 15.313 3.361 1.00 91.19 179 ASP A O 1
ATOM 1399 N N . ALA A 1 180 ? -0.988 13.587 4.690 1.00 89.81 180 ALA A N 1
ATOM 1400 C CA . ALA A 1 180 ? -0.390 12.786 3.621 1.00 89.81 180 ALA A CA 1
ATOM 1401 C C . ALA A 1 180 ? -1.375 12.461 2.479 1.00 89.81 180 ALA A C 1
ATOM 1403 O O . ALA A 1 180 ? -0.980 12.421 1.312 1.00 89.81 180 ALA A O 1
ATOM 1404 N N . PHE A 1 181 ? -2.651 12.232 2.803 1.00 90.94 181 PHE A N 1
ATOM 1405 C CA . PHE A 1 181 ? -3.717 12.002 1.830 1.00 90.94 181 PHE A CA 1
ATOM 1406 C C . PHE A 1 181 ? -4.108 13.284 1.084 1.00 90.94 181 PHE A C 1
ATOM 1408 O O . PHE A 1 181 ? -4.174 13.271 -0.145 1.00 90.94 181 PHE A O 1
ATOM 1415 N N . GLU A 1 182 ? -4.319 14.394 1.793 1.00 90.69 182 GLU A N 1
ATOM 1416 C CA . GLU A 1 182 ? -4.680 15.709 1.243 1.00 90.69 182 GLU A CA 1
ATOM 1417 C C . GLU A 1 182 ? -3.601 16.217 0.268 1.00 90.69 182 GLU A C 1
ATOM 1419 O O . GLU A 1 182 ? -3.910 16.615 -0.861 1.00 90.69 182 GLU A O 1
ATOM 1424 N N . ARG A 1 183 ? -2.322 16.077 0.651 1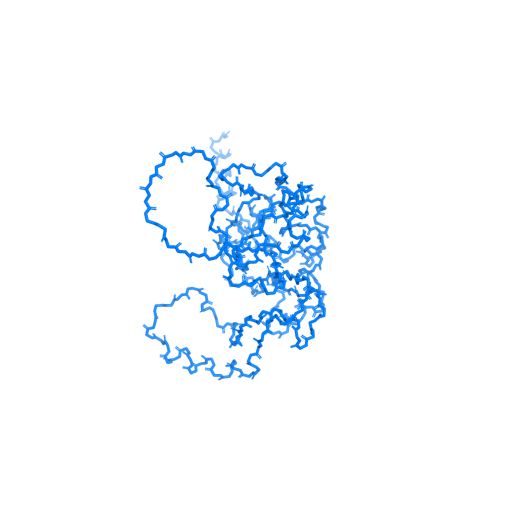.00 90.69 183 ARG A N 1
ATOM 1425 C CA . ARG A 1 183 ? -1.145 16.372 -0.188 1.00 90.69 183 ARG A CA 1
ATOM 1426 C C . ARG A 1 183 ? -0.807 15.284 -1.217 1.00 90.69 183 ARG A C 1
ATOM 1428 O O . ARG A 1 183 ? 0.172 15.437 -1.939 1.00 90.69 183 ARG A O 1
ATOM 1435 N N . ARG A 1 184 ? -1.576 14.188 -1.286 1.00 91.44 184 ARG A N 1
ATOM 1436 C CA . ARG A 1 184 ? -1.380 13.044 -2.205 1.00 91.44 184 ARG A CA 1
ATOM 1437 C C . ARG A 1 184 ? 0.036 12.441 -2.179 1.00 91.44 184 ARG A C 1
ATOM 1439 O O . ARG A 1 184 ? 0.474 11.870 -3.177 1.00 91.44 184 ARG A O 1
ATOM 1446 N N . VAL A 1 185 ? 0.759 12.522 -1.059 1.00 90.06 185 VAL A N 1
ATOM 1447 C CA . VAL A 1 185 ? 2.126 11.981 -0.940 1.00 90.06 185 VAL A CA 1
ATOM 1448 C C . VAL A 1 185 ? 2.135 10.531 -0.465 1.00 90.06 185 VAL A C 1
ATOM 1450 O O . VAL A 1 185 ? 1.360 10.128 0.406 1.00 90.06 185 VAL A O 1
ATOM 1453 N N . GLY A 1 186 ? 3.040 9.723 -1.016 1.00 84.88 186 GLY A N 1
ATOM 1454 C CA . GLY A 1 186 ? 3.235 8.348 -0.564 1.00 84.88 186 GLY A CA 1
ATOM 1455 C C . GLY A 1 186 ? 3.727 8.277 0.886 1.00 84.88 186 GLY A C 1
ATOM 1456 O O . GLY A 1 186 ? 4.702 8.926 1.252 1.00 84.88 186 GLY A O 1
ATOM 1457 N N . THR A 1 187 ? 3.086 7.455 1.714 1.00 84.50 187 THR A N 1
ATOM 1458 C CA . THR A 1 187 ? 3.599 7.077 3.041 1.00 84.50 187 THR A CA 1
ATOM 1459 C C . THR A 1 187 ? 4.556 5.894 2.921 1.00 84.50 187 THR A C 1
ATOM 1461 O O . THR A 1 187 ? 4.528 5.157 1.929 1.00 84.50 187 THR A O 1
ATOM 1464 N N . THR A 1 188 ? 5.361 5.647 3.956 1.00 76.75 188 THR A N 1
ATOM 1465 C CA . THR A 1 188 ? 6.009 4.338 4.139 1.00 76.75 188 THR A CA 1
ATOM 1466 C C . THR A 1 188 ? 4.969 3.213 4.299 1.00 76.75 188 THR A C 1
ATOM 1468 O O . THR A 1 188 ? 3.766 3.471 4.376 1.00 76.75 188 THR A O 1
ATOM 1471 N N . HIS A 1 189 ? 5.412 1.949 4.347 1.00 74.50 189 HIS A N 1
ATOM 1472 C CA . HIS A 1 189 ? 4.528 0.777 4.488 1.00 74.50 189 HIS A CA 1
ATOM 1473 C C . HIS A 1 189 ? 3.671 0.772 5.765 1.00 74.50 189 HIS A C 1
ATOM 1475 O O . HIS A 1 189 ? 2.753 -0.030 5.874 1.00 74.50 189 HIS A O 1
ATOM 1481 N N . TRP A 1 190 ? 3.964 1.641 6.729 1.00 77.31 190 TRP A N 1
ATOM 1482 C CA . TRP A 1 190 ? 3.295 1.685 8.019 1.00 77.31 190 TRP A CA 1
ATOM 1483 C C . TRP A 1 190 ? 1.854 2.216 7.892 1.00 77.31 190 TRP A C 1
ATOM 1485 O O . TRP A 1 190 ? 1.680 3.349 7.431 1.00 77.31 190 TRP A O 1
ATOM 1495 N N . PRO A 1 191 ? 0.826 1.465 8.338 1.00 75.56 191 PRO A N 1
ATOM 1496 C CA . PRO A 1 191 ? -0.584 1.871 8.248 1.00 75.56 191 PRO A CA 1
ATOM 1497 C C . PRO A 1 191 ? -0.876 3.239 8.874 1.00 75.56 191 PRO A C 1
ATOM 1499 O O . PRO A 1 191 ? -1.659 4.025 8.339 1.00 75.56 191 PRO A O 1
ATOM 1502 N N . ASN A 1 192 ? -0.212 3.531 9.994 1.00 76.56 192 ASN A N 1
ATOM 1503 C CA . ASN A 1 192 ? -0.321 4.776 10.754 1.00 76.56 192 ASN A CA 1
ATOM 1504 C C . ASN A 1 192 ? 0.472 5.952 10.137 1.00 76.56 192 ASN A C 1
ATOM 1506 O O . ASN A 1 192 ? 0.668 6.977 10.784 1.00 76.56 192 ASN A O 1
ATOM 1510 N N . ALA A 1 193 ? 0.972 5.808 8.903 1.00 80.00 193 ALA A N 1
ATOM 1511 C CA . ALA A 1 193 ? 1.705 6.844 8.178 1.00 80.00 193 ALA A CA 1
ATOM 1512 C C . ALA A 1 193 ? 2.883 7.452 8.971 1.00 80.00 193 ALA A C 1
ATOM 1514 O O . ALA A 1 193 ? 3.136 8.653 8.874 1.00 80.00 193 ALA A O 1
ATOM 1515 N N . ARG A 1 194 ? 3.611 6.645 9.766 1.00 77.69 194 ARG A N 1
ATOM 1516 C CA . ARG A 1 194 ? 4.716 7.103 10.641 1.00 77.69 194 ARG A CA 1
ATOM 1517 C C . ARG A 1 194 ? 5.720 8.032 9.944 1.00 77.69 194 ARG A C 1
ATOM 1519 O O . ARG A 1 194 ? 6.228 8.958 10.569 1.00 77.69 194 ARG A O 1
ATOM 1526 N N . HIS A 1 195 ? 5.973 7.804 8.653 1.00 81.69 195 HIS A N 1
ATOM 1527 C CA . HIS A 1 195 ? 6.776 8.685 7.807 1.00 81.69 195 HIS A CA 1
ATOM 1528 C C . HIS A 1 195 ? 6.071 8.948 6.467 1.00 81.69 195 HIS A C 1
ATOM 1530 O O . HIS A 1 195 ? 5.596 8.018 5.807 1.00 81.69 195 HIS A O 1
ATOM 1536 N N . THR A 1 196 ? 6.049 10.216 6.052 1.00 84.38 196 THR A N 1
ATOM 1537 C CA . THR A 1 196 ? 5.505 10.698 4.773 1.00 84.38 196 THR A CA 1
ATOM 1538 C C . THR A 1 196 ? 6.637 11.021 3.799 1.00 84.38 196 THR A C 1
ATOM 1540 O O . THR A 1 196 ? 7.624 11.632 4.204 1.00 84.38 196 THR A O 1
ATOM 1543 N N . GLY A 1 197 ? 6.496 10.650 2.528 1.00 85.06 197 GLY A N 1
ATOM 1544 C CA . GLY A 1 197 ? 7.436 10.990 1.459 1.00 85.06 197 GLY A CA 1
ATOM 1545 C C . GLY A 1 197 ? 7.128 12.318 0.758 1.00 85.06 197 GLY A C 1
ATOM 1546 O O . GLY A 1 197 ? 6.363 13.150 1.251 1.00 85.06 197 GLY A O 1
ATOM 1547 N N . SER A 1 198 ? 7.718 12.482 -0.427 1.00 87.62 198 SER A N 1
ATOM 1548 C CA . SER A 1 198 ? 7.498 13.599 -1.351 1.00 87.62 198 SER A CA 1
ATOM 1549 C C . SER A 1 198 ? 7.213 13.068 -2.755 1.00 87.62 198 SER A C 1
ATOM 1551 O O . SER A 1 198 ? 7.811 12.074 -3.174 1.00 87.62 198 SER A O 1
ATOM 1553 N N . ASN A 1 199 ? 6.343 13.755 -3.496 1.00 88.62 199 ASN A N 1
ATOM 1554 C CA . ASN A 1 199 ? 6.049 13.421 -4.889 1.00 88.62 199 ASN A CA 1
ATOM 1555 C C . ASN A 1 199 ? 7.133 13.901 -5.870 1.00 88.62 199 ASN A C 1
ATOM 1557 O O . ASN A 1 199 ? 7.140 13.444 -7.010 1.00 88.62 199 ASN A O 1
ATOM 1561 N N . VAL A 1 200 ? 8.079 14.729 -5.406 1.00 88.38 200 VAL A N 1
ATOM 1562 C CA . VAL A 1 200 ? 9.246 15.188 -6.173 1.00 88.38 200 VAL A CA 1
ATOM 1563 C C . VAL A 1 200 ? 10.307 14.082 -6.243 1.00 88.38 200 VAL A C 1
ATOM 1565 O O . VAL A 1 200 ? 10.987 13.794 -5.256 1.00 88.38 200 VAL A O 1
ATOM 1568 N N . ALA A 1 201 ? 10.448 13.474 -7.418 1.00 87.06 201 ALA A N 1
ATOM 1569 C CA . ALA A 1 201 ? 11.608 12.692 -7.829 1.00 87.06 201 ALA A CA 1
ATOM 1570 C C . ALA A 1 201 ? 12.771 13.611 -8.233 1.00 87.06 201 ALA A C 1
ATOM 1572 O O . ALA A 1 201 ? 12.562 14.723 -8.732 1.00 87.06 201 ALA A O 1
ATOM 1573 N N . LYS A 1 202 ? 14.000 13.112 -8.071 1.00 87.25 202 LYS A N 1
ATOM 1574 C CA . LYS A 1 202 ? 15.230 13.782 -8.505 1.00 87.25 202 LYS A CA 1
ATOM 1575 C C . LYS A 1 202 ? 16.099 12.858 -9.353 1.00 87.25 202 LYS A C 1
ATOM 1577 O O . LYS A 1 202 ? 16.284 11.699 -8.988 1.00 87.25 202 LYS A O 1
ATOM 1582 N N . ARG A 1 203 ? 16.677 13.390 -10.431 1.00 81.94 203 ARG A N 1
ATOM 1583 C CA . ARG A 1 203 ? 17.731 12.749 -11.236 1.00 81.94 203 ARG A CA 1
ATOM 1584 C C . ARG A 1 203 ? 18.974 13.621 -11.158 1.00 81.94 203 ARG A C 1
ATOM 1586 O O . ARG A 1 203 ? 18.878 14.835 -11.307 1.00 81.94 203 ARG A O 1
ATOM 1593 N N . ASP A 1 204 ? 20.109 13.017 -10.825 1.00 81.81 204 ASP A N 1
ATOM 1594 C CA . ASP A 1 204 ? 21.411 13.695 -10.722 1.00 81.81 204 ASP A CA 1
ATOM 1595 C C . ASP A 1 204 ? 21.380 14.973 -9.849 1.00 81.81 204 ASP A C 1
ATOM 1597 O O . ASP A 1 204 ? 22.036 15.980 -10.112 1.00 81.81 204 ASP A O 1
ATOM 1601 N N . GLY A 1 205 ? 20.557 14.937 -8.792 1.00 83.69 205 GLY A N 1
ATOM 1602 C CA . GLY A 1 205 ? 20.305 16.039 -7.853 1.00 83.69 205 GLY A CA 1
ATOM 1603 C C . GLY A 1 205 ? 19.255 17.069 -8.303 1.00 83.69 205 GLY A C 1
ATOM 1604 O O . GLY A 1 205 ? 18.651 17.729 -7.448 1.00 83.69 205 GLY A O 1
ATOM 1605 N N . GLN A 1 206 ? 18.988 17.176 -9.605 1.00 87.19 206 GLN A N 1
ATOM 1606 C CA . GLN A 1 206 ? 17.966 18.055 -10.183 1.00 87.19 206 GLN A CA 1
ATOM 1607 C C . GLN A 1 206 ? 16.568 17.442 -10.070 1.00 87.19 206 GLN A C 1
ATOM 1609 O O . GLN A 1 206 ? 16.426 16.227 -9.944 1.00 87.19 206 GLN A O 1
ATOM 1614 N N . ASP A 1 207 ? 15.528 18.275 -10.096 1.00 89.31 207 ASP A N 1
ATOM 1615 C CA . ASP A 1 207 ? 14.143 17.793 -10.087 1.00 89.31 207 ASP A CA 1
ATOM 1616 C C . ASP A 1 207 ? 13.779 17.178 -11.447 1.00 89.31 207 ASP A C 1
ATOM 1618 O O . ASP A 1 207 ? 14.084 17.733 -12.501 1.00 89.31 207 ASP A O 1
ATOM 1622 N N . ASP A 1 208 ? 13.134 16.011 -11.418 1.00 86.44 208 ASP A N 1
ATOM 1623 C CA . ASP A 1 208 ? 12.711 15.273 -12.612 1.00 86.44 208 ASP A CA 1
ATOM 1624 C C . ASP A 1 208 ? 11.714 16.104 -13.464 1.00 86.44 208 ASP A C 1
ATOM 1626 O O . ASP A 1 208 ? 10.699 16.561 -12.926 1.00 86.44 208 ASP A O 1
ATOM 1630 N N . PRO A 1 209 ? 11.943 16.296 -14.783 1.00 85.19 209 PRO A N 1
ATOM 1631 C CA . PRO A 1 209 ? 11.056 17.079 -15.653 1.00 85.19 209 PRO A CA 1
ATOM 1632 C C . PRO A 1 209 ? 9.670 16.444 -15.869 1.00 85.19 209 PRO A C 1
ATOM 1634 O O . PRO A 1 209 ? 8.766 17.100 -16.385 1.00 85.19 209 PRO A O 1
ATOM 1637 N N . HIS A 1 210 ? 9.485 15.180 -15.481 1.00 85.31 210 HIS A N 1
ATOM 1638 C CA . HIS A 1 210 ? 8.216 14.453 -15.506 1.00 85.31 210 HIS A CA 1
ATOM 1639 C C . HIS A 1 210 ? 7.565 14.332 -14.116 1.00 85.31 210 HIS A C 1
ATOM 1641 O O . HIS A 1 210 ? 6.614 13.563 -13.941 1.00 85.31 210 HIS A O 1
ATOM 1647 N N . ASN A 1 211 ? 8.044 15.098 -13.128 1.00 87.44 211 ASN A N 1
ATOM 1648 C CA . ASN A 1 211 ? 7.397 15.235 -11.825 1.00 87.44 211 ASN A CA 1
ATOM 1649 C C . ASN A 1 211 ? 5.922 15.646 -11.936 1.00 87.44 211 ASN A C 1
ATOM 1651 O O . ASN A 1 211 ? 5.529 16.443 -12.787 1.00 87.44 211 ASN A O 1
ATOM 1655 N N . ARG A 1 212 ? 5.110 15.127 -11.010 1.00 89.00 212 ARG A N 1
ATOM 1656 C CA . ARG A 1 212 ? 3.737 15.579 -10.770 1.00 89.00 212 ARG A CA 1
ATOM 1657 C C . ARG A 1 212 ? 3.417 15.485 -9.281 1.00 89.00 212 ARG A C 1
ATOM 1659 O O . ARG A 1 212 ? 3.717 14.476 -8.643 1.00 89.00 212 ARG A O 1
ATOM 1666 N N . ASP A 1 213 ? 2.777 16.515 -8.741 1.00 88.06 213 ASP A N 1
ATOM 1667 C CA . ASP A 1 213 ? 2.423 16.580 -7.317 1.00 88.06 213 ASP A CA 1
ATOM 1668 C C . ASP A 1 213 ? 1.155 15.791 -6.965 1.00 88.06 213 ASP A C 1
ATOM 1670 O O . ASP A 1 213 ? 0.869 15.564 -5.790 1.00 88.06 213 ASP A O 1
ATOM 1674 N N . ARG A 1 214 ? 0.387 15.370 -7.975 1.00 91.81 214 ARG A N 1
ATOM 1675 C CA . ARG A 1 214 ? -0.909 14.689 -7.851 1.00 91.81 214 ARG A CA 1
ATOM 1676 C C . ARG A 1 214 ? -0.985 13.499 -8.822 1.00 91.81 214 ARG A C 1
ATOM 1678 O O . ARG A 1 214 ? -0.248 13.507 -9.809 1.00 91.81 214 ARG A O 1
ATOM 1685 N N . PRO A 1 215 ? -1.820 12.479 -8.548 1.00 91.81 215 PRO A N 1
ATOM 1686 C CA . PRO A 1 215 ? -2.069 11.387 -9.494 1.00 91.81 215 PRO A CA 1
ATOM 1687 C C . PRO A 1 215 ? -2.610 11.892 -10.843 1.00 91.81 215 PRO A C 1
ATOM 1689 O O . PRO A 1 215 ? -3.100 13.017 -10.934 1.00 91.81 215 PRO A O 1
ATOM 1692 N N . VAL A 1 216 ? -2.543 11.051 -11.879 1.00 91.06 216 VAL A N 1
ATOM 1693 C CA . VAL A 1 216 ? -3.230 11.300 -13.160 1.00 91.06 216 VAL A CA 1
ATOM 1694 C C . VAL A 1 216 ? -4.739 11.180 -12.972 1.00 91.06 216 VAL A C 1
ATOM 1696 O O . VAL A 1 216 ? -5.476 12.066 -13.393 1.00 91.06 216 VAL A O 1
ATOM 1699 N N . GLU A 1 217 ? -5.183 10.122 -12.290 1.00 93.12 217 GLU A N 1
ATOM 1700 C CA . GLU A 1 217 ? -6.592 9.884 -11.975 1.00 93.12 217 GLU A CA 1
ATOM 1701 C C . GLU A 1 217 ? -6.812 10.014 -10.461 1.00 93.12 217 GLU A C 1
ATOM 1703 O O . GLU A 1 217 ? -6.318 9.210 -9.664 1.00 93.12 217 GLU A O 1
ATOM 1708 N N . GLU A 1 218 ? -7.547 11.049 -10.046 1.00 93.50 218 GLU A N 1
ATOM 1709 C CA . GLU A 1 218 ? -7.885 11.287 -8.637 1.00 93.50 218 GLU A CA 1
ATOM 1710 C C . GLU A 1 218 ? -8.810 10.181 -8.090 1.00 93.50 218 GLU A C 1
ATOM 1712 O O . GLU A 1 218 ? -9.782 9.809 -8.754 1.00 93.50 218 GLU A O 1
ATOM 1717 N N . PRO A 1 219 ? -8.562 9.663 -6.872 1.00 91.31 219 PRO A N 1
ATOM 1718 C CA . PRO A 1 219 ? -9.194 8.436 -6.404 1.00 91.31 219 PRO A CA 1
ATOM 1719 C C . PRO A 1 219 ? -10.663 8.616 -6.025 1.00 91.31 219 PRO A C 1
ATOM 1721 O O . PRO A 1 219 ? -11.006 9.409 -5.143 1.00 91.31 219 PRO A O 1
ATOM 1724 N N . GLN A 1 220 ? -11.527 7.816 -6.651 1.00 92.38 220 GLN A N 1
ATOM 1725 C CA . GLN A 1 220 ? -12.969 7.818 -6.416 1.00 92.38 220 GLN A CA 1
ATOM 1726 C C . GLN A 1 220 ? -13.306 6.872 -5.254 1.00 92.38 220 GLN A C 1
ATOM 1728 O O . GLN A 1 220 ? -13.622 5.699 -5.451 1.00 92.38 220 GLN A O 1
ATOM 1733 N N . LEU A 1 221 ? -13.174 7.373 -4.022 1.00 88.81 221 LEU A N 1
ATOM 1734 C CA . LEU A 1 221 ? -13.367 6.572 -2.810 1.00 88.81 221 LEU A CA 1
ATOM 1735 C C . LEU A 1 221 ? -14.852 6.305 -2.518 1.00 88.81 221 LEU A C 1
ATOM 1737 O O . LEU A 1 221 ? -15.637 7.242 -2.371 1.00 88.81 221 LEU A O 1
ATOM 1741 N N . ASP A 1 222 ? -15.210 5.031 -2.343 1.00 90.88 222 ASP A N 1
ATOM 1742 C CA . ASP A 1 222 ? -16.454 4.638 -1.675 1.00 90.88 222 ASP A CA 1
ATOM 1743 C C . ASP A 1 222 ? -16.347 4.774 -0.139 1.00 90.88 222 ASP A C 1
ATOM 1745 O O . ASP A 1 222 ? -15.303 5.144 0.406 1.00 90.88 222 ASP A O 1
ATOM 1749 N N . GLU A 1 223 ? -17.428 4.470 0.587 1.00 89.50 223 GLU A N 1
ATOM 1750 C CA . GLU A 1 223 ? -17.464 4.560 2.055 1.00 89.50 223 GLU A CA 1
ATOM 1751 C C . GLU A 1 223 ? -16.390 3.688 2.738 1.00 89.50 223 GLU A C 1
ATOM 1753 O O . GLU A 1 223 ? -15.801 4.097 3.743 1.00 89.50 223 GLU A O 1
ATOM 1758 N N . ARG A 1 224 ? -16.094 2.500 2.192 1.00 85.88 224 ARG A N 1
ATOM 1759 C CA . ARG A 1 224 ? -15.092 1.580 2.746 1.00 85.88 224 ARG A CA 1
ATOM 1760 C C . ARG A 1 224 ? -13.693 2.111 2.467 1.00 85.88 224 ARG A C 1
ATOM 1762 O O . ARG A 1 224 ? -12.904 2.243 3.396 1.00 85.88 224 ARG A O 1
ATOM 1769 N N . ALA A 1 225 ? -13.403 2.488 1.225 1.00 87.38 225 ALA A N 1
ATOM 1770 C CA . ALA A 1 225 ? -12.135 3.083 0.819 1.00 87.38 225 ALA A CA 1
ATOM 1771 C C . ALA A 1 225 ? -11.844 4.388 1.585 1.00 87.38 225 ALA A C 1
ATOM 1773 O O . ALA A 1 225 ? -10.704 4.627 1.991 1.00 87.38 225 ALA A O 1
ATOM 1774 N N . PHE A 1 226 ? -12.874 5.196 1.868 1.00 89.19 226 PHE A N 1
ATOM 1775 C CA . PHE A 1 226 ? -12.751 6.383 2.710 1.00 89.19 226 PHE A CA 1
ATOM 1776 C C . PHE A 1 226 ? -12.477 6.030 4.178 1.00 89.19 226 PHE A C 1
ATOM 1778 O O . PHE A 1 226 ? -11.610 6.655 4.788 1.00 89.19 226 PHE A O 1
ATOM 1785 N N . LYS A 1 227 ? -13.093 4.980 4.738 1.00 89.06 227 LYS A N 1
ATOM 1786 C CA . LYS A 1 227 ? -12.715 4.448 6.062 1.00 89.06 227 LYS A CA 1
ATOM 1787 C C . LYS A 1 227 ? -11.251 4.000 6.113 1.00 89.06 227 LYS A C 1
ATOM 1789 O O . LYS A 1 227 ? -10.549 4.387 7.047 1.00 89.06 227 LYS A O 1
ATOM 1794 N N . LEU A 1 228 ? -10.729 3.345 5.067 1.00 88.06 228 LEU A N 1
ATOM 1795 C CA . LEU A 1 228 ? -9.304 2.972 4.992 1.00 88.06 228 LEU A CA 1
ATOM 1796 C C . LEU A 1 228 ? -8.346 4.184 5.061 1.00 88.06 228 LEU A C 1
ATOM 1798 O O . LEU A 1 228 ? -7.170 4.027 5.406 1.00 88.06 228 LEU A O 1
ATOM 1802 N N . THR A 1 229 ? -8.800 5.415 4.788 1.00 87.88 229 THR A N 1
ATOM 1803 C CA . THR A 1 229 ? -7.970 6.619 4.998 1.00 87.88 229 THR A CA 1
ATOM 1804 C C . THR A 1 229 ? -7.676 6.882 6.479 1.00 87.88 229 THR A C 1
ATOM 1806 O O . THR A 1 229 ? -6.648 7.472 6.794 1.00 87.88 229 THR A O 1
ATOM 1809 N N . GLY A 1 230 ? -8.506 6.401 7.411 1.00 87.81 230 GLY A N 1
ATOM 1810 C CA . GLY A 1 230 ? -8.441 6.735 8.839 1.00 87.81 230 GLY A CA 1
ATOM 1811 C C . GLY A 1 230 ? -8.991 8.127 9.194 1.00 87.81 230 GLY A C 1
ATOM 1812 O O . GLY A 1 230 ? -9.167 8.423 10.371 1.00 87.81 230 GLY A O 1
ATOM 1813 N N . ILE A 1 231 ? -9.317 8.962 8.200 1.00 89.88 231 ILE A N 1
ATOM 1814 C CA . ILE A 1 231 ? -9.839 10.323 8.394 1.00 89.88 231 ILE A CA 1
ATOM 1815 C C . ILE A 1 231 ? -11.183 10.335 9.155 1.00 89.88 231 ILE A C 1
ATOM 1817 O O . ILE A 1 231 ? -11.314 11.168 10.050 1.00 89.88 231 ILE A O 1
ATOM 1821 N N . PRO A 1 232 ? -12.143 9.407 8.922 1.00 91.38 232 PRO A N 1
ATOM 1822 C CA . PRO A 1 232 ? -13.407 9.363 9.676 1.00 91.38 232 PRO A CA 1
ATOM 1823 C C . PRO A 1 232 ? -13.278 9.122 11.189 1.00 91.38 232 PRO A C 1
ATOM 1825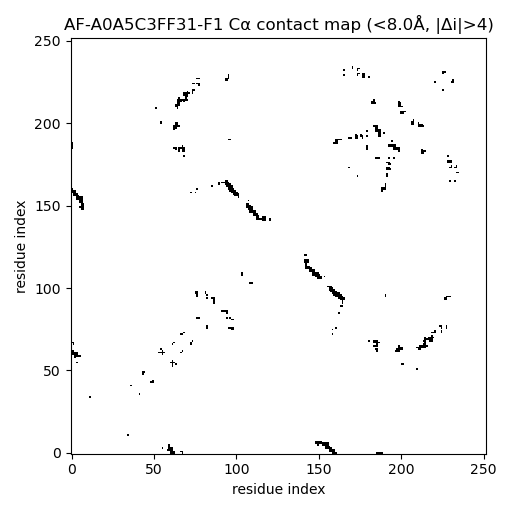 O O . PRO A 1 232 ? -14.258 9.282 11.910 1.00 91.38 232 PRO A O 1
ATOM 1828 N N . TYR A 1 233 ? -12.097 8.719 11.666 1.00 90.25 233 TYR A N 1
ATOM 1829 C CA . TYR A 1 233 ? -11.829 8.342 13.059 1.00 90.25 233 TYR A CA 1
ATOM 1830 C C . TYR A 1 233 ? -10.968 9.386 13.794 1.00 90.25 233 TYR A C 1
ATOM 1832 O O . TYR A 1 233 ? -10.569 9.186 14.948 1.00 90.25 233 TYR A O 1
ATOM 1840 N N . ILE A 1 234 ? -10.678 10.511 13.128 1.00 91.25 234 ILE A N 1
ATOM 1841 C CA . ILE A 1 234 ? -10.133 11.711 13.759 1.00 91.25 234 ILE A CA 1
ATOM 1842 C C . ILE A 1 234 ? -11.250 12.324 14.604 1.00 91.25 234 ILE A C 1
ATOM 1844 O O . ILE A 1 234 ? -12.304 12.700 14.089 1.00 91.25 234 ILE A O 1
ATOM 1848 N N . LYS A 1 235 ? -11.025 12.414 15.912 1.00 89.56 235 LYS A N 1
ATOM 1849 C CA . LYS A 1 235 ? -11.916 13.120 16.832 1.00 89.56 235 LYS A CA 1
ATOM 1850 C C . LYS A 1 235 ? -11.863 14.612 16.512 1.00 89.56 235 LYS A C 1
ATOM 1852 O O . LYS A 1 235 ? -10.811 15.125 16.140 1.00 89.56 235 LYS A O 1
ATOM 1857 N N . ALA A 1 236 ? -12.985 15.309 16.660 1.00 75.50 236 ALA A N 1
ATOM 1858 C CA . ALA A 1 236 ? -12.979 16.761 16.542 1.00 75.50 236 ALA A CA 1
ATOM 1859 C C . ALA A 1 236 ? -12.039 17.360 17.601 1.00 75.50 236 ALA A C 1
ATOM 1861 O O . ALA A 1 236 ? -12.075 16.942 18.758 1.00 75.50 236 ALA A O 1
ATOM 1862 N N . ASP A 1 237 ? -11.218 18.336 17.207 1.00 58.84 237 ASP A N 1
ATOM 1863 C CA . ASP A 1 237 ? -10.325 19.051 18.119 1.00 58.84 237 ASP A CA 1
ATOM 1864 C C . ASP A 1 237 ? -11.152 19.937 19.071 1.00 58.84 237 ASP A C 1
ATOM 1866 O O . ASP A 1 237 ? -11.346 21.132 18.830 1.00 58.84 237 ASP A O 1
ATOM 1870 N N . GLU A 1 238 ? -11.652 19.350 20.164 1.00 53.38 238 GLU A N 1
ATOM 1871 C CA . GLU A 1 238 ? -12.382 20.063 21.223 1.00 53.38 238 GLU A CA 1
ATOM 1872 C C . GLU A 1 238 ? -11.559 21.246 21.757 1.00 53.38 238 GLU A C 1
ATOM 1874 O O . GLU A 1 238 ? -12.116 22.306 22.027 1.00 53.38 238 GLU A O 1
ATOM 1879 N N . GLU A 1 239 ? -10.229 21.115 21.811 1.00 51.75 239 GLU A N 1
ATOM 1880 C CA . GLU A 1 239 ? -9.311 22.198 22.179 1.00 51.75 239 GLU A CA 1
ATOM 1881 C C . GLU A 1 239 ? -9.305 23.353 21.165 1.00 51.75 239 GLU A C 1
ATOM 1883 O O . GLU A 1 239 ? -9.299 24.512 21.574 1.00 51.75 239 GLU A O 1
ATOM 1888 N N . GLN A 1 240 ? -9.362 23.086 19.852 1.00 53.25 240 GLN A N 1
ATOM 1889 C CA . GLN A 1 240 ? -9.444 24.154 18.843 1.00 53.25 240 GLN A CA 1
ATOM 1890 C C . GLN A 1 240 ? -10.818 24.828 18.856 1.00 53.25 240 GLN A C 1
ATOM 1892 O O . GLN A 1 240 ? -10.897 26.048 18.715 1.00 53.25 240 GLN A O 1
ATOM 1897 N N . GLN A 1 241 ? -11.897 24.070 19.078 1.00 53.22 241 GLN A N 1
ATOM 1898 C CA . GLN A 1 241 ? -13.236 24.644 19.233 1.00 53.22 241 GLN A CA 1
ATOM 1899 C C . GLN A 1 241 ? -13.333 25.502 20.503 1.00 53.22 241 GLN A C 1
ATOM 1901 O O . GLN A 1 241 ? -13.860 26.611 20.445 1.00 53.22 241 GLN A O 1
ATOM 1906 N N . GLN A 1 242 ? -12.758 25.054 21.623 1.00 54.88 242 GLN A N 1
ATOM 1907 C CA . GLN A 1 242 ? -12.680 25.837 22.859 1.00 54.88 242 GLN A CA 1
ATOM 1908 C C . GLN A 1 242 ? -11.796 27.081 22.698 1.00 54.88 242 GLN A C 1
ATOM 1910 O O . GLN A 1 242 ? -12.190 28.155 23.145 1.00 54.88 242 GLN A O 1
ATOM 1915 N N . GLN A 1 243 ? -10.650 26.992 22.014 1.00 56.31 243 GLN A N 1
ATOM 1916 C CA . GLN A 1 243 ? -9.800 28.157 21.737 1.00 56.31 243 GLN A CA 1
ATOM 1917 C C . GLN A 1 243 ? -10.485 29.164 20.801 1.00 56.31 243 GLN A C 1
ATOM 1919 O O . GLN A 1 243 ? -10.430 30.363 21.068 1.00 56.31 243 GLN A O 1
ATOM 1924 N N . GLN A 1 244 ? -11.193 28.715 19.758 1.00 59.34 244 GLN A N 1
ATOM 1925 C CA . GLN A 1 244 ? -11.986 29.607 18.904 1.00 59.34 244 GLN A CA 1
ATOM 1926 C C . GLN A 1 244 ? -13.160 30.241 19.664 1.00 59.34 244 GLN A C 1
ATOM 1928 O O . GLN A 1 244 ? -13.386 31.441 19.522 1.00 59.34 244 GLN A O 1
ATOM 1933 N N . GLN A 1 245 ? -13.867 29.491 20.516 1.00 61.09 245 GLN A N 1
ATOM 1934 C CA . GLN A 1 245 ? -14.929 30.048 21.361 1.00 61.09 245 GLN A CA 1
ATOM 1935 C C . GLN A 1 245 ? -14.385 31.059 22.378 1.00 61.09 245 GLN A C 1
ATOM 1937 O O . GLN A 1 245 ? -14.978 32.121 22.535 1.00 61.09 245 GLN A O 1
ATOM 1942 N N . GLN A 1 246 ? -13.240 30.795 23.015 1.00 66.44 246 GLN A N 1
ATOM 1943 C CA . GLN A 1 246 ? -12.596 31.751 23.922 1.00 66.44 246 GLN A CA 1
ATOM 1944 C C . GLN A 1 246 ? -12.120 33.011 23.184 1.00 66.44 246 GLN A C 1
ATOM 1946 O O . GLN A 1 246 ? -12.322 34.112 23.687 1.00 66.44 246 GLN A O 1
ATOM 1951 N N . GLN A 1 247 ? -11.560 32.885 21.976 1.00 68.38 247 GLN A N 1
ATOM 1952 C CA . GLN A 1 247 ? -11.180 34.044 21.158 1.00 68.38 247 GLN A CA 1
ATOM 1953 C C . GLN A 1 247 ? -12.397 34.861 20.698 1.00 68.38 247 GLN A C 1
ATOM 1955 O O . GLN A 1 247 ? -12.323 36.086 20.684 1.00 68.38 247 GLN A O 1
ATOM 1960 N N . GLN A 1 248 ? -13.527 34.219 20.382 1.00 69.38 248 GLN A N 1
ATOM 1961 C CA . GLN A 1 248 ? -14.779 34.910 20.046 1.00 69.38 248 GLN A CA 1
ATOM 1962 C C . GLN A 1 248 ? -15.423 35.581 21.272 1.00 69.38 248 GLN A C 1
ATOM 1964 O O . GLN A 1 248 ? -15.927 36.694 21.157 1.00 69.38 248 GLN A O 1
ATOM 1969 N N . GLN A 1 249 ? -15.355 34.958 22.453 1.00 70.38 249 GLN A N 1
ATOM 1970 C CA . GLN A 1 249 ? -15.819 35.541 23.723 1.00 70.38 249 GLN A CA 1
ATOM 1971 C C . GLN A 1 249 ? -14.919 36.677 24.239 1.00 70.38 249 GLN A C 1
ATOM 1973 O O . GLN A 1 249 ? -15.363 37.472 25.056 1.00 70.38 249 GLN A O 1
ATOM 1978 N N . GLN A 1 250 ? -13.675 36.780 23.760 1.00 65.81 250 GLN A N 1
ATOM 1979 C CA . GLN A 1 250 ? -12.769 37.910 24.020 1.00 65.81 250 GLN A CA 1
ATOM 1980 C C . GLN A 1 250 ? -12.891 39.037 22.972 1.00 65.81 250 GLN A C 1
ATOM 1982 O O . GLN A 1 250 ? -12.126 39.998 23.011 1.00 65.81 250 GLN A O 1
ATOM 1987 N N . GLN A 1 251 ? -13.834 38.921 22.028 1.00 59.72 251 GLN A N 1
ATOM 1988 C CA . GLN A 1 251 ? -14.125 39.911 20.979 1.00 59.72 251 GLN A CA 1
ATOM 1989 C C . GLN A 1 251 ? -15.570 40.453 21.063 1.00 59.72 251 GLN A C 1
ATOM 1991 O O . GLN A 1 251 ? -16.074 41.013 20.088 1.00 59.72 251 GLN A O 1
ATOM 1996 N N . GLN A 1 252 ? -16.225 40.292 22.221 1.00 50.19 252 GLN A N 1
ATOM 1997 C CA . GLN A 1 252 ? -17.549 40.833 22.566 1.00 50.19 252 GLN A CA 1
ATOM 1998 C C . GLN A 1 252 ? -17.486 41.595 23.895 1.00 50.19 252 GLN A C 1
ATOM 2000 O O . GLN A 1 252 ? -18.246 42.581 24.014 1.00 50.19 252 GLN A O 1
#

pLDDT: mean 70.79, std 18.41, range [28.44, 93.5]

Mean predicted aligned error: 13.84 Å

Radius of gyration: 23.09 Å; Cα contacts (8 Å, |Δi|>4): 348; chains: 1; bounding box: 63×63×53 Å

Foldseek 3Di:
DKFKAFAPDPPVPDPPDPDDDDDDDDDDDDDDDDDPPDPVVVVCVVVPVVLVDADADPRRDHFAQLPCFAQVLLCQQLVPVVLVVVCVQQVANQKAWWDFDDDADPQQWFKDWPPPQLVCQVVVCVVCVVDDDDVVPDPRPRIDIDTDHHPDRDMGITRQEGMDHLVPADLVLLVLLVVLVVQSGGAPNDLSSPDTDANFDDDPNHTRPSGDSHHPHGHDDDPSSVSNSSNVVNDPPPVVVVVVVVVVVVVD

Sequence (252 aa):
MLSVQNPATPPHLKAESALNASASASASTSTSTPVELEQWHQDLLRDGYADKLPLISEKGMCMHYGVAHEDWVWKIRSEPGVVGAFETFLDDKDLIGLVNLLPNGPKDGGLIVCKGSHNLSTQFHDEMAWEEKIPAWTNECRTAHYNLSSETDQPRFCVYTCYMPVKDASQADLMRKRDAFERRVGTTHWPNARHTGSNVAKRDGQDDPHNRDRPVEEPQLDERAFKLTGIPYIKADEEQQQQQQQQQQQQQ

Solvent-accessible surface area (backbone atoms only — not comparable to full-atom values): 15023 Å² total; per-residue (Å²): 55,37,35,45,46,64,36,61,71,59,92,81,75,63,97,78,73,98,79,82,93,84,81,93,80,90,76,88,85,76,86,73,78,82,81,81,69,56,69,67,60,50,46,42,53,71,73,57,44,62,81,72,49,80,75,59,45,98,85,28,32,39,46,29,42,4,57,52,42,18,27,70,55,45,55,49,43,46,33,64,79,50,48,52,51,50,27,68,73,68,77,42,86,51,42,33,29,52,50,75,81,66,90,68,54,97,51,52,36,41,79,48,67,47,86,71,40,45,78,50,36,64,60,53,50,64,75,48,62,85,55,82,82,58,90,80,76,58,91,84,78,46,58,51,66,50,79,44,68,28,81,38,84,67,72,40,62,36,44,47,40,30,64,49,54,55,90,80,46,53,67,71,28,30,52,47,29,37,53,31,55,76,59,27,27,17,36,52,62,50,62,48,29,84,47,71,59,52,19,74,43,64,53,97,84,41,74,41,95,80,53,32,66,47,36,93,44,76,52,84,66,49,76,66,41,44,49,41,54,38,51,84,74,53,74,79,62,60,66,58,54,50,50,51,50,52,54,53,65,73,72,114